Protein AF-Q20ZM6-F1 (afdb_monomer_lite)

Sequence (310 aa):
MADTVPSADKIFMVMNAPFDPASHSNNELSPNVCSMFGVADPGSEFDDRRCTDRATDRILAMASRALAQSDFRPAGSVYLAALKVALWEEPPAFGTDIYADNYRVASLDGQWLAIALIANAEREGGVARHAWSLAAFSADSEDRQVLKRHAVNESRNTLAYLTLLDLSFPEVISSAFRRELHELSPGYAMEQDLIVVDQSPDSRPPALDDFLQMNIAGLRTAVRVEMLRSALAVHCPFENLPAAATVQDIILRNEFRDIASIGILIERRVHGLEAVDISRLFCRGLREFNRRTSEEPIEFSYHQRFGNYP

Secondary structure (DSSP, 8-state):
-------HHHHHHHHTS---GGGS------GGGSTT-PPPPTTS---HHHHHHHHHHHHHHHHHHHHHTSS---TT-HHHHHHHHHHHHS--GGGSHHHHHHHHHHTTSHHHHHHHHHHHHHHHHHHHHHHHHHHHH-SSHHHHHHHHHHHHHHHHHHHHHHHHHHHHSTTTS-HHHHHHHHTTS----TTSPPP--TT-TT-SPPPHHHHHHHHHHHHHHHHHHHHHHHHHHHHS-TTTHHHHHHHHHHHHHHHHHHHHHHHHHHHHHTTTS-HHHHHHHHHHHHHHHHHHHHH-GGGT-HHHHS----

pLDDT: mean 83.39, std 20.91, range [26.41, 98.5]

Organism: Rhodopseudomonas palustris (strain BisB18) (NCBI:txid316056)

Foldseek 3Di:
DPPPDPPVVVLVVLQPPDDDPVVDPDPPDDPVVPPPDDDDDPPDDPPVVVQLVQLLVVLLVLLVVLQVVDPDDDPPQLLSVLSSLLCNLQPAPLSGPVLLVLLLVQLLDLSLLLVVLLVLLLVLLVLLVLLLQQLLAAPDPLSNLLSLLSSQLSLVLSVLSLVLSCQQDPPSADPVVSVSSNVSRPNGDSPDDRDHDPPDPSNHHDDLLSLLLQLVVLSSQLSVLVSVLVSSVNRGDPVSSVVNVVSSVSSNSSSSNSNNSSSVVNSVVCVVPDSVVSSVSNNVSSNVVSVVVVVPCSSNCPCVVVPDDD

Radius of gyration: 20.51 Å; chains: 1; bounding box: 52×50×55 Å

Structure (mmCIF, N/CA/C/O backbone):
data_AF-Q20ZM6-F1
#
_entry.id   AF-Q20ZM6-F1
#
loop_
_atom_site.group_PDB
_atom_site.id
_atom_site.type_symbol
_atom_site.label_atom_id
_atom_site.label_alt_id
_atom_site.label_comp_id
_atom_site.label_asym_id
_atom_site.label_entity_id
_atom_site.label_seq_id
_atom_site.pdbx_PDB_ins_code
_atom_site.Cartn_x
_atom_site.Cartn_y
_atom_site.Cartn_z
_atom_site.occupancy
_atom_site.B_iso_or_equiv
_atom_site.auth_seq_id
_atom_site.auth_comp_id
_atom_site.auth_asym_id
_atom_site.auth_atom_id
_atom_site.pdbx_PDB_model_num
ATOM 1 N N . MET A 1 1 ? -0.744 -26.800 5.361 1.00 33.53 1 MET A N 1
ATOM 2 C CA . MET A 1 1 ? 0.077 -26.951 4.142 1.00 33.53 1 MET A CA 1
ATOM 3 C C . MET A 1 1 ? 1.052 -25.792 4.148 1.00 33.53 1 MET A C 1
ATOM 5 O O . MET A 1 1 ? 0.608 -24.681 4.378 1.00 33.53 1 MET A O 1
ATOM 9 N N . ALA A 1 2 ? 2.357 -26.049 4.069 1.00 26.86 2 ALA A N 1
ATOM 10 C CA . ALA A 1 2 ? 3.340 -24.974 3.987 1.00 26.86 2 ALA A CA 1
ATOM 11 C C . ALA A 1 2 ? 3.348 -24.480 2.538 1.00 26.86 2 ALA A C 1
ATOM 13 O O . ALA A 1 2 ? 3.846 -25.187 1.663 1.00 26.86 2 ALA A O 1
ATOM 14 N N . ASP A 1 3 ? 2.729 -23.329 2.289 1.00 32.53 3 ASP A N 1
ATOM 15 C CA . ASP A 1 3 ? 2.732 -22.704 0.972 1.00 32.53 3 ASP A CA 1
ATOM 16 C C . ASP A 1 3 ? 4.158 -22.246 0.663 1.00 32.53 3 ASP A C 1
ATOM 18 O O . ASP A 1 3 ? 4.688 -21.306 1.258 1.00 32.53 3 ASP A O 1
ATOM 22 N N . THR A 1 4 ? 4.819 -22.968 -0.239 1.00 31.81 4 THR A N 1
ATOM 23 C CA . THR A 1 4 ? 6.097 -22.554 -0.807 1.00 31.81 4 THR A CA 1
ATOM 24 C C . THR A 1 4 ? 5.839 -21.366 -1.720 1.00 31.81 4 THR A C 1
ATOM 26 O O . THR A 1 4 ? 5.541 -21.534 -2.903 1.00 31.81 4 THR A O 1
ATOM 29 N N . VAL A 1 5 ? 5.950 -20.167 -1.154 1.00 43.47 5 VAL A N 1
ATOM 30 C CA . VAL A 1 5 ? 6.190 -18.932 -1.903 1.00 43.47 5 VAL A CA 1
ATOM 31 C C . VAL A 1 5 ? 7.349 -19.194 -2.879 1.00 43.47 5 VAL A C 1
ATOM 33 O O . VAL A 1 5 ? 8.319 -19.853 -2.480 1.00 43.47 5 VAL A O 1
ATOM 36 N N . PRO A 1 6 ? 7.281 -18.754 -4.150 1.00 47.94 6 PRO A N 1
ATOM 37 C CA . PRO A 1 6 ? 8.420 -18.849 -5.057 1.00 47.94 6 PRO A CA 1
ATOM 38 C C . PRO A 1 6 ? 9.648 -18.242 -4.369 1.00 47.94 6 PRO A C 1
ATOM 40 O O . PRO A 1 6 ? 9.634 -17.062 -4.029 1.00 47.94 6 PRO A O 1
ATOM 43 N N . SER A 1 7 ? 10.689 -19.041 -4.094 1.00 45.72 7 SER A N 1
ATOM 44 C CA . SER A 1 7 ? 11.882 -18.487 -3.447 1.00 45.72 7 SER A CA 1
ATOM 45 C C . SER A 1 7 ? 12.469 -17.411 -4.357 1.00 45.72 7 SER A C 1
ATOM 47 O O . SER A 1 7 ? 12.429 -17.543 -5.585 1.00 45.72 7 SER A O 1
ATOM 49 N N . ALA A 1 8 ? 13.014 -16.347 -3.762 1.00 51.25 8 ALA A N 1
ATOM 50 C CA . ALA A 1 8 ? 13.670 -15.259 -4.486 1.00 51.25 8 ALA A CA 1
ATOM 51 C C . ALA A 1 8 ? 14.652 -15.777 -5.561 1.00 51.25 8 ALA A C 1
ATOM 53 O O . ALA A 1 8 ? 14.793 -15.163 -6.615 1.00 51.25 8 ALA A O 1
ATOM 54 N N . ASP A 1 9 ? 15.240 -16.961 -5.352 1.00 49.03 9 ASP A N 1
ATOM 55 C CA . ASP A 1 9 ? 16.129 -17.654 -6.292 1.00 49.03 9 ASP A CA 1
ATOM 56 C C . ASP A 1 9 ? 15.509 -17.885 -7.685 1.00 49.03 9 ASP A C 1
ATOM 58 O O . ASP A 1 9 ? 16.218 -17.832 -8.691 1.00 49.03 9 ASP A O 1
ATOM 62 N N . LYS A 1 10 ? 14.188 -18.100 -7.782 1.00 54.62 10 LYS A N 1
ATOM 63 C CA . LYS A 1 10 ? 13.498 -18.271 -9.073 1.00 54.62 10 LYS A CA 1
ATOM 64 C C . LYS A 1 10 ? 13.366 -16.965 -9.852 1.00 54.62 10 LYS A C 1
ATOM 66 O O . LYS A 1 10 ? 13.512 -16.976 -11.072 1.00 54.62 10 LYS A O 1
ATOM 71 N N . ILE A 1 11 ? 13.128 -15.852 -9.156 1.00 51.94 11 ILE A N 1
ATOM 72 C CA . ILE A 1 11 ? 13.038 -14.514 -9.763 1.00 51.94 11 ILE A CA 1
ATOM 73 C C . ILE A 1 11 ? 14.398 -14.142 -10.382 1.00 51.94 11 ILE A C 1
ATOM 75 O O . ILE A 1 11 ? 14.456 -13.610 -11.491 1.00 51.94 11 ILE A O 1
ATOM 79 N N . PHE A 1 12 ? 15.497 -14.514 -9.718 1.00 51.94 12 PHE A N 1
ATOM 80 C CA . PHE A 1 12 ? 16.862 -14.281 -10.199 1.00 51.94 12 PHE A CA 1
ATOM 81 C C . PHE A 1 12 ? 17.236 -15.093 -11.447 1.00 51.94 12 PHE A C 1
ATOM 83 O O . PHE A 1 12 ? 17.928 -14.577 -12.322 1.00 51.94 12 PHE A O 1
ATOM 90 N N . MET A 1 13 ? 16.782 -16.344 -11.574 1.00 54.03 13 MET A N 1
ATOM 91 C CA . MET A 1 13 ? 17.154 -17.182 -12.723 1.00 54.03 13 MET A CA 1
ATOM 92 C C . MET A 1 13 ? 16.596 -16.683 -14.063 1.00 54.03 13 MET A C 1
ATOM 94 O O . MET A 1 13 ? 17.216 -16.922 -15.097 1.00 54.03 13 MET A O 1
ATOM 98 N N . VAL A 1 14 ? 15.454 -15.989 -14.065 1.00 51.62 14 VAL A N 1
ATOM 99 C CA . VAL A 1 14 ? 14.792 -15.538 -15.305 1.00 51.62 14 VAL A CA 1
ATOM 100 C C . VAL A 1 14 ? 15.388 -14.227 -15.834 1.00 51.62 14 VAL A C 1
ATOM 102 O O . VAL A 1 14 ? 15.415 -14.017 -17.042 1.00 51.62 14 VAL A O 1
ATOM 105 N N . MET A 1 15 ? 15.921 -13.376 -14.953 1.00 52.75 15 MET A N 1
ATOM 106 C CA . MET A 1 15 ? 16.405 -12.028 -15.297 1.00 52.75 15 MET A CA 1
ATOM 107 C C . MET A 1 15 ? 17.900 -11.972 -15.665 1.00 52.75 15 MET A C 1
ATOM 109 O O . MET A 1 15 ? 18.392 -10.917 -16.040 1.00 52.75 15 MET A O 1
ATOM 113 N N . ASN A 1 16 ? 18.623 -13.097 -15.594 1.00 49.44 16 ASN A N 1
ATOM 114 C CA . ASN A 1 16 ? 20.045 -13.192 -15.962 1.00 49.44 16 ASN A CA 1
ATOM 115 C C . ASN A 1 16 ? 20.287 -13.418 -17.469 1.00 49.44 16 ASN A C 1
ATOM 117 O O . ASN A 1 16 ? 21.409 -13.732 -17.876 1.00 49.44 16 ASN A O 1
ATOM 121 N N . ALA A 1 17 ? 19.261 -13.288 -18.317 1.00 48.91 17 ALA A N 1
ATOM 122 C CA . ALA A 1 17 ? 19.504 -13.130 -19.747 1.00 48.91 17 ALA A CA 1
ATOM 123 C C . ALA A 1 17 ? 20.255 -11.801 -19.954 1.00 48.91 17 ALA A C 1
ATOM 125 O O . ALA A 1 17 ? 19.861 -10.809 -19.342 1.00 48.91 17 ALA A O 1
ATOM 126 N N . PRO A 1 18 ? 21.334 -11.755 -20.759 1.00 46.72 18 PRO A N 1
ATOM 127 C CA . PRO A 1 18 ? 22.087 -10.527 -20.973 1.00 46.72 18 PRO A CA 1
ATOM 128 C C . PRO A 1 18 ? 21.148 -9.453 -21.522 1.00 46.72 18 PRO A C 1
ATOM 130 O O . PRO A 1 18 ? 20.704 -9.523 -22.667 1.00 46.72 18 PRO A O 1
ATOM 133 N N . PHE A 1 19 ? 20.818 -8.485 -20.672 1.00 43.97 19 PHE A N 1
ATOM 134 C CA . PHE A 1 19 ? 20.164 -7.260 -21.084 1.00 43.97 19 PHE A CA 1
ATOM 135 C C . PHE A 1 19 ? 21.181 -6.502 -21.934 1.00 43.97 19 PHE A C 1
ATOM 137 O O . PHE A 1 19 ? 22.253 -6.160 -21.438 1.00 43.97 19 PHE A O 1
ATOM 144 N N . ASP A 1 20 ? 20.894 -6.322 -23.223 1.00 49.50 20 ASP A N 1
ATOM 145 C CA . ASP A 1 20 ? 21.738 -5.543 -24.127 1.00 49.50 20 ASP A CA 1
ATOM 146 C C . ASP A 1 20 ? 21.265 -4.080 -24.122 1.00 49.50 20 ASP A C 1
ATOM 148 O O . ASP A 1 20 ? 20.333 -3.737 -24.864 1.00 49.50 20 ASP A O 1
ATOM 152 N N . PRO A 1 21 ? 21.888 -3.194 -23.316 1.00 42.00 21 PRO A N 1
ATOM 153 C CA . PRO A 1 21 ? 21.522 -1.783 -23.278 1.00 42.00 21 PRO A CA 1
ATOM 154 C C . PRO A 1 21 ? 21.765 -1.074 -24.620 1.00 42.00 21 PRO A C 1
ATOM 156 O O . PRO A 1 21 ? 21.262 0.029 -24.811 1.00 42.00 21 PRO A O 1
ATOM 159 N N . ALA A 1 22 ? 22.500 -1.678 -25.566 1.00 42.44 22 ALA A N 1
ATOM 160 C CA . ALA A 1 22 ? 22.765 -1.092 -26.879 1.00 42.44 22 ALA A CA 1
ATOM 161 C C . ALA A 1 22 ? 21.615 -1.283 -27.888 1.00 42.44 22 ALA A C 1
ATOM 163 O O . ALA A 1 22 ? 21.645 -0.686 -28.966 1.00 42.44 22 ALA A O 1
ATOM 164 N N . SER A 1 23 ? 20.589 -2.076 -27.557 1.00 42.97 23 SER A N 1
ATOM 165 C CA . SER A 1 23 ? 19.449 -2.347 -28.448 1.00 42.97 23 SER A CA 1
ATOM 166 C C . SER A 1 23 ? 18.316 -1.309 -28.366 1.00 42.97 23 SER A C 1
ATOM 168 O O . SER A 1 23 ? 17.376 -1.346 -29.166 1.00 42.97 23 SER A O 1
ATOM 170 N N . HIS A 1 24 ? 18.413 -0.331 -27.462 1.00 43.06 24 HIS A N 1
ATOM 171 C CA . HIS A 1 24 ? 17.494 0.804 -27.387 1.00 43.06 24 HIS A CA 1
ATOM 172 C C . HIS A 1 24 ? 18.250 2.092 -27.701 1.00 43.06 24 HIS A C 1
ATOM 174 O O . HIS A 1 24 ? 19.066 2.582 -26.926 1.00 43.06 24 HIS A O 1
ATOM 180 N N . SER A 1 25 ? 18.010 2.607 -28.908 1.00 36.22 25 SER A N 1
ATOM 181 C CA . SER A 1 25 ? 18.604 3.836 -29.422 1.00 36.22 25 SER A CA 1
ATOM 182 C C . SER A 1 25 ? 18.450 4.981 -28.424 1.00 36.22 25 SER A C 1
ATOM 184 O O . SER A 1 25 ? 17.334 5.254 -27.984 1.00 36.22 25 SER A O 1
ATOM 186 N N . ASN A 1 26 ? 19.563 5.657 -28.134 1.00 33.44 26 ASN A N 1
ATOM 187 C CA . ASN A 1 26 ? 19.657 6.899 -27.372 1.00 33.44 26 ASN A CA 1
ATOM 188 C C . ASN A 1 26 ? 18.486 7.853 -27.668 1.00 33.44 26 ASN A C 1
ATOM 190 O O . ASN A 1 26 ? 18.530 8.622 -28.629 1.00 33.44 26 ASN A O 1
ATOM 194 N N . ASN A 1 27 ? 17.463 7.845 -26.815 1.00 38.69 27 ASN A N 1
ATOM 195 C CA . ASN A 1 27 ? 16.606 9.007 -26.653 1.00 38.69 27 ASN A CA 1
ATOM 196 C C . ASN A 1 27 ? 17.422 10.008 -25.837 1.00 38.69 27 ASN A C 1
ATOM 198 O O . ASN A 1 27 ? 17.570 9.859 -24.625 1.00 38.69 27 ASN A O 1
ATOM 202 N N . GLU A 1 28 ? 17.998 11.002 -26.514 1.00 34.00 28 GLU A N 1
ATOM 203 C CA . GLU A 1 28 ? 18.539 12.184 -25.851 1.00 34.00 28 GLU A CA 1
ATOM 204 C C . GLU A 1 28 ? 17.436 12.770 -24.961 1.00 34.00 28 GLU A C 1
ATOM 206 O O . GLU A 1 28 ? 16.437 13.313 -25.440 1.00 34.00 28 GLU A O 1
ATOM 211 N N . LEU A 1 29 ? 17.595 12.613 -23.646 1.00 36.22 29 LEU A N 1
ATOM 212 C CA . LEU A 1 29 ? 16.750 13.271 -22.662 1.00 36.22 29 LEU A CA 1
ATOM 213 C C . LEU A 1 29 ? 16.804 14.775 -22.941 1.00 36.22 29 LEU A C 1
ATOM 215 O O . LEU A 1 29 ? 17.866 15.396 -22.884 1.00 36.22 29 LEU A O 1
ATOM 219 N N . SER A 1 30 ? 15.650 15.356 -23.272 1.00 32.81 30 SER A N 1
ATOM 220 C CA . SER A 1 30 ? 15.526 16.789 -23.522 1.00 32.81 30 SER A CA 1
ATOM 221 C C . SER A 1 30 ? 16.099 17.581 -22.330 1.00 32.81 30 SER A C 1
ATOM 223 O O . SER A 1 30 ? 15.724 17.303 -21.186 1.00 32.81 30 SER A O 1
ATOM 225 N N . PRO A 1 31 ? 16.962 18.592 -22.552 1.00 32.94 31 PRO A N 1
ATOM 226 C CA . PRO A 1 31 ? 17.685 19.298 -21.486 1.00 32.94 31 PRO A CA 1
ATOM 227 C C . PRO A 1 31 ? 16.800 20.121 -20.526 1.00 32.94 31 PRO A C 1
ATOM 229 O O . PRO A 1 31 ? 17.306 20.713 -19.576 1.00 32.94 31 PRO A O 1
ATOM 232 N N . ASN A 1 32 ? 15.477 20.130 -20.710 1.00 32.91 32 ASN A N 1
ATOM 233 C CA . ASN A 1 32 ? 14.534 20.884 -19.878 1.00 32.91 32 ASN A CA 1
ATOM 234 C C . ASN A 1 32 ? 14.036 20.158 -18.613 1.00 32.91 32 ASN A C 1
ATOM 236 O O . ASN A 1 32 ? 13.229 20.728 -17.885 1.00 32.91 32 ASN A O 1
ATOM 240 N N . VAL A 1 33 ? 14.513 18.945 -18.304 1.00 34.22 33 VAL A N 1
ATOM 241 C CA . VAL A 1 33 ? 14.127 18.236 -17.059 1.00 34.22 33 VAL A CA 1
ATOM 242 C C . VAL A 1 33 ? 15.145 18.437 -15.919 1.00 34.22 33 VAL A C 1
ATOM 244 O O . VAL A 1 33 ? 14.825 18.218 -14.754 1.00 34.22 33 VAL A O 1
ATOM 247 N N . CYS A 1 34 ? 16.349 18.951 -16.203 1.00 30.00 34 CYS A N 1
ATOM 248 C CA . CYS A 1 34 ? 17.414 19.103 -15.198 1.00 30.00 34 CYS A CA 1
ATOM 249 C C . CYS A 1 34 ? 17.437 20.443 -14.434 1.00 30.00 34 CYS A C 1
ATOM 251 O O . CYS A 1 34 ? 18.209 20.563 -13.487 1.00 30.00 34 CYS A O 1
ATOM 253 N N . SER A 1 35 ? 16.626 21.453 -14.777 1.00 26.41 35 SER A N 1
ATOM 254 C CA . SER A 1 35 ? 16.790 22.808 -14.204 1.00 26.41 35 SER A CA 1
ATOM 255 C C . SER A 1 35 ? 15.900 23.151 -12.996 1.00 26.41 35 SER A C 1
ATOM 257 O O . SER A 1 35 ? 15.813 24.327 -12.642 1.00 26.41 35 SER A O 1
ATOM 259 N N . MET A 1 36 ? 15.228 22.184 -12.358 1.00 30.20 36 MET A N 1
ATOM 260 C CA . MET A 1 36 ? 14.360 22.450 -11.191 1.00 30.20 36 MET A CA 1
ATOM 261 C C . MET A 1 36 ? 14.923 22.016 -9.834 1.00 30.20 36 MET A C 1
ATOM 263 O O . MET A 1 36 ? 14.314 22.322 -8.811 1.00 30.20 36 MET A O 1
ATOM 267 N N . PHE A 1 37 ? 16.080 21.357 -9.782 1.00 42.31 37 PHE A N 1
ATOM 268 C CA . PHE A 1 37 ? 16.569 20.763 -8.538 1.00 42.31 37 PHE A CA 1
ATOM 269 C C . PHE A 1 37 ? 17.968 21.282 -8.223 1.00 42.31 37 PHE A C 1
ATOM 271 O O . PHE A 1 37 ? 18.968 20.815 -8.762 1.00 42.31 37 PHE A O 1
ATOM 278 N N . GLY A 1 38 ? 18.008 22.319 -7.383 1.00 32.66 38 GLY A N 1
ATOM 279 C CA . GLY A 1 38 ? 19.245 22.895 -6.873 1.00 32.66 38 GLY A CA 1
ATOM 280 C C . GLY A 1 38 ? 20.056 21.834 -6.138 1.00 32.66 38 GLY A C 1
ATOM 281 O O . GLY A 1 38 ? 19.595 21.267 -5.151 1.00 32.66 38 GLY A O 1
ATOM 282 N N . VAL A 1 39 ? 21.260 21.569 -6.634 1.00 37.66 39 VAL A N 1
ATOM 283 C CA . VAL A 1 39 ? 22.239 20.722 -5.955 1.00 37.66 39 VAL A CA 1
ATOM 284 C C . VAL A 1 39 ? 22.695 21.475 -4.705 1.00 37.66 39 VAL A C 1
ATOM 286 O O . VAL A 1 39 ? 23.181 22.602 -4.808 1.00 37.66 39 VAL A O 1
ATOM 289 N N . ALA A 1 40 ? 22.462 20.893 -3.529 1.00 42.06 40 ALA A N 1
ATOM 290 C CA . ALA A 1 40 ? 22.808 21.508 -2.254 1.00 42.06 40 ALA A CA 1
ATOM 291 C C . ALA A 1 40 ? 24.332 21.606 -2.063 1.00 42.06 40 ALA A C 1
ATOM 293 O O . ALA A 1 40 ? 25.090 20.753 -2.525 1.00 42.06 40 ALA A O 1
ATOM 294 N N . ASP A 1 41 ? 24.754 22.662 -1.369 1.00 48.91 41 ASP A N 1
ATOM 295 C CA . ASP A 1 41 ? 26.141 22.932 -0.997 1.00 48.91 41 ASP A CA 1
ATOM 296 C C . ASP A 1 41 ? 26.635 21.861 0.002 1.00 48.91 41 ASP A C 1
ATOM 298 O O . ASP A 1 41 ? 26.030 21.714 1.070 1.00 48.91 41 ASP A O 1
ATOM 302 N N . PRO A 1 42 ? 27.712 21.105 -0.291 1.00 45.19 42 PRO A N 1
ATOM 303 C CA . PRO A 1 42 ? 28.204 20.020 0.567 1.00 45.19 42 PRO A CA 1
ATOM 304 C C . PRO A 1 42 ? 28.739 20.471 1.943 1.00 45.19 42 PRO A C 1
ATOM 306 O O . PRO A 1 42 ? 29.230 19.637 2.703 1.00 45.19 42 PRO A O 1
ATOM 309 N N . GLY A 1 43 ? 28.657 21.763 2.280 1.00 47.78 43 GLY A N 1
ATOM 310 C CA . GLY A 1 43 ? 29.072 22.327 3.567 1.00 47.78 43 GLY A CA 1
ATOM 311 C C . GLY A 1 43 ? 27.949 22.790 4.505 1.00 47.78 43 GLY A C 1
ATOM 312 O O . GLY A 1 43 ? 28.261 23.241 5.606 1.00 47.78 43 GLY A O 1
ATOM 313 N N . SER A 1 44 ? 26.666 22.722 4.122 1.00 56.97 44 SER A N 1
ATOM 314 C CA . SER A 1 44 ? 25.586 23.128 5.034 1.00 56.97 44 SER A CA 1
ATOM 315 C C . SER A 1 44 ? 25.284 22.014 6.037 1.00 56.97 44 SER A C 1
ATOM 317 O O . SER A 1 44 ? 24.933 20.911 5.616 1.00 56.97 44 SER A O 1
ATOM 319 N N . GLU A 1 45 ? 25.379 22.295 7.343 1.00 56.47 45 GLU A N 1
ATOM 320 C CA . GLU A 1 45 ? 24.820 21.422 8.384 1.00 56.47 45 GLU A CA 1
ATOM 321 C C . GLU A 1 45 ? 23.387 21.045 7.994 1.00 56.47 45 GLU A C 1
ATOM 323 O O . GLU A 1 45 ? 22.514 21.903 7.838 1.00 56.47 45 GLU A O 1
ATOM 328 N N . PHE A 1 46 ? 23.181 19.753 7.759 1.00 60.28 46 PHE A N 1
ATOM 329 C CA . PHE A 1 46 ? 21.908 19.203 7.331 1.00 60.28 46 PHE A CA 1
ATOM 330 C C . PHE A 1 46 ? 20.917 19.368 8.492 1.00 60.28 46 PHE A C 1
ATOM 332 O O . PHE A 1 46 ? 21.016 18.680 9.507 1.00 60.28 46 PHE A O 1
ATOM 339 N N . ASP A 1 47 ? 20.001 20.333 8.382 1.00 70.69 47 ASP A N 1
ATOM 340 C CA . ASP A 1 47 ? 18.965 20.586 9.388 1.00 70.69 47 ASP A CA 1
ATOM 341 C C . ASP A 1 47 ? 17.903 19.476 9.311 1.00 70.69 47 ASP A C 1
ATOM 343 O O . ASP A 1 47 ? 16.886 19.598 8.623 1.00 70.69 47 ASP A O 1
ATOM 347 N N . ASP A 1 48 ? 18.176 18.369 10.003 1.00 66.12 48 ASP A N 1
ATOM 348 C CA . ASP A 1 48 ? 17.363 17.144 10.069 1.00 66.12 48 ASP A CA 1
ATOM 349 C C . ASP A 1 48 ? 15.887 17.422 10.437 1.00 66.12 48 ASP A C 1
ATOM 351 O O . ASP A 1 48 ? 14.955 16.738 9.998 1.00 66.12 48 ASP A O 1
ATOM 355 N N . ARG A 1 49 ? 15.636 18.523 11.161 1.00 67.88 49 ARG A N 1
ATOM 356 C CA . ARG A 1 49 ? 14.280 18.955 11.529 1.00 67.88 49 ARG A CA 1
ATOM 357 C C . ARG A 1 49 ? 13.448 19.369 10.318 1.00 67.88 49 ARG A C 1
ATOM 359 O O . ARG A 1 49 ? 12.294 18.971 10.216 1.00 67.88 49 ARG A O 1
ATOM 366 N N . ARG A 1 50 ? 14.025 20.094 9.351 1.00 68.31 50 ARG A N 1
ATOM 367 C CA . ARG A 1 50 ? 13.280 20.538 8.154 1.00 68.31 50 ARG A CA 1
ATOM 368 C C . ARG A 1 50 ? 12.852 19.376 7.262 1.00 68.31 50 ARG A C 1
ATOM 370 O O . ARG A 1 50 ? 11.801 19.458 6.627 1.00 68.31 50 ARG A O 1
ATOM 377 N N . CYS A 1 51 ? 13.659 18.317 7.194 1.00 69.50 51 CYS A N 1
ATOM 378 C CA . CYS A 1 51 ? 13.315 17.111 6.438 1.00 69.50 51 CYS A CA 1
ATOM 379 C C . CYS A 1 51 ? 12.148 16.365 7.098 1.00 69.50 51 CYS A C 1
ATOM 381 O O . CYS A 1 51 ? 11.228 15.912 6.414 1.00 69.50 51 CYS A O 1
ATOM 383 N N . THR A 1 52 ? 12.155 16.304 8.431 1.00 73.56 52 THR A N 1
ATOM 384 C CA . THR A 1 52 ? 11.102 15.664 9.230 1.00 73.56 52 THR A CA 1
ATOM 385 C C . THR A 1 52 ? 9.753 16.381 9.096 1.00 73.56 52 THR A C 1
ATOM 387 O O . THR A 1 52 ? 8.721 15.727 8.909 1.00 73.56 52 THR A O 1
ATOM 390 N N . ASP A 1 53 ? 9.758 17.718 9.096 1.00 80.81 53 ASP A N 1
ATOM 391 C CA . ASP A 1 53 ? 8.549 18.535 8.920 1.00 80.81 53 ASP A CA 1
ATOM 392 C C . ASP A 1 53 ? 7.861 18.238 7.576 1.00 80.81 53 ASP A C 1
ATOM 394 O O . ASP A 1 53 ? 6.664 17.950 7.522 1.00 80.81 53 ASP A O 1
ATOM 398 N N . ARG A 1 54 ? 8.631 18.218 6.478 1.00 84.88 54 ARG A N 1
ATOM 399 C CA . ARG A 1 54 ? 8.097 17.965 5.127 1.00 84.88 54 ARG A CA 1
ATOM 400 C C . ARG A 1 54 ? 7.533 16.558 4.960 1.00 84.88 54 ARG A C 1
ATOM 402 O O . ARG A 1 54 ? 6.479 16.397 4.342 1.00 84.88 54 ARG A O 1
ATOM 409 N N . ALA A 1 55 ? 8.223 15.552 5.498 1.00 86.62 55 ALA A N 1
ATOM 410 C CA . ALA A 1 55 ? 7.779 14.160 5.458 1.00 86.62 55 ALA A CA 1
ATOM 411 C C . ALA A 1 55 ? 6.416 13.995 6.148 1.00 86.62 55 ALA A C 1
ATOM 413 O O . ALA A 1 55 ? 5.482 13.411 5.587 1.00 86.62 55 ALA A O 1
ATOM 414 N N . THR A 1 56 ? 6.299 14.577 7.343 1.00 91.00 56 THR A N 1
ATOM 415 C CA . THR A 1 56 ? 5.069 14.589 8.139 1.00 91.00 56 THR A CA 1
ATOM 416 C C . THR A 1 56 ? 3.935 15.276 7.388 1.00 91.00 56 THR A C 1
ATOM 418 O O . THR A 1 56 ? 2.854 14.701 7.240 1.00 91.00 56 THR A O 1
ATOM 421 N N . ASP A 1 57 ? 4.188 16.474 6.858 1.00 92.94 57 ASP A N 1
ATOM 422 C CA . ASP A 1 57 ? 3.184 17.259 6.141 1.00 92.94 57 ASP A CA 1
ATOM 423 C C . ASP A 1 57 ? 2.676 16.540 4.887 1.00 92.94 57 ASP A C 1
ATOM 425 O O . ASP A 1 57 ? 1.470 16.529 4.630 1.00 92.94 57 ASP A O 1
ATOM 429 N N . ARG A 1 58 ? 3.562 15.882 4.126 1.00 93.25 58 ARG A N 1
ATOM 430 C CA . ARG A 1 58 ? 3.178 15.121 2.928 1.00 93.25 58 ARG A CA 1
ATOM 431 C C . ARG A 1 58 ? 2.236 13.968 3.270 1.00 93.25 58 ARG A C 1
ATOM 433 O O . ARG A 1 58 ? 1.190 13.829 2.636 1.00 93.25 58 ARG A O 1
ATOM 440 N N . ILE A 1 59 ? 2.579 13.154 4.267 1.00 95.12 59 ILE A N 1
ATOM 441 C CA . ILE A 1 59 ? 1.770 11.987 4.652 1.00 95.12 59 ILE A CA 1
ATOM 442 C C . ILE A 1 59 ? 0.434 12.434 5.249 1.00 95.12 59 ILE A C 1
ATOM 444 O O . ILE A 1 59 ? -0.619 11.896 4.897 1.00 95.12 59 ILE A O 1
ATOM 448 N N . LEU A 1 60 ? 0.446 13.468 6.092 1.00 95.69 60 LEU A N 1
ATOM 449 C CA . LEU A 1 60 ? -0.779 14.022 6.658 1.00 95.69 60 LEU A CA 1
ATOM 450 C C . LEU A 1 60 ? -1.680 14.633 5.573 1.00 95.69 60 LEU A C 1
ATOM 452 O O . LEU A 1 60 ? -2.904 14.486 5.635 1.00 95.69 60 LEU A O 1
ATOM 456 N N . ALA A 1 61 ? -1.099 15.273 4.555 1.00 94.81 61 ALA A N 1
ATOM 457 C CA . ALA A 1 61 ? -1.836 15.787 3.406 1.00 94.81 61 ALA A CA 1
ATOM 458 C C . ALA A 1 61 ? -2.481 14.660 2.586 1.00 94.81 61 ALA A C 1
ATOM 460 O O . ALA A 1 61 ? -3.624 14.814 2.153 1.00 94.81 61 ALA A O 1
ATOM 461 N N . MET A 1 62 ? -1.809 13.515 2.417 1.00 95.62 62 MET A N 1
ATOM 462 C CA . MET A 1 62 ? -2.399 12.334 1.772 1.00 95.62 62 MET A CA 1
ATOM 463 C C . MET A 1 62 ? -3.585 11.786 2.560 1.00 95.62 62 MET A C 1
ATOM 465 O O . MET A 1 62 ? -4.661 11.624 1.988 1.00 95.62 62 MET A O 1
ATOM 469 N N . ALA A 1 63 ? -3.424 11.564 3.868 1.00 96.31 63 ALA A N 1
ATOM 470 C CA . ALA A 1 63 ? -4.509 11.095 4.732 1.00 96.31 63 ALA A CA 1
ATOM 471 C C . ALA A 1 63 ? -5.706 12.063 4.707 1.00 96.31 63 ALA A C 1
ATOM 473 O O . ALA A 1 63 ? -6.857 11.656 4.547 1.00 96.31 63 ALA A O 1
ATOM 474 N N . SER A 1 64 ? -5.430 13.368 4.783 1.00 95.06 64 SER A N 1
ATOM 475 C CA . SER A 1 64 ? -6.455 14.414 4.717 1.00 95.06 64 SER A CA 1
ATOM 476 C C . SER A 1 64 ? -7.168 14.434 3.363 1.00 95.06 64 SER A C 1
ATOM 478 O O . SER A 1 64 ? -8.393 14.540 3.311 1.00 95.06 64 SER A O 1
ATOM 480 N N . ARG A 1 65 ? -6.425 14.299 2.258 1.00 94.75 65 ARG A N 1
ATOM 481 C CA . ARG A 1 65 ? -6.982 14.235 0.901 1.00 94.75 65 ARG A CA 1
ATOM 482 C C . ARG A 1 65 ? -7.843 12.992 0.706 1.00 94.75 65 ARG A C 1
ATOM 484 O O . ARG A 1 65 ? -8.917 13.107 0.122 1.00 94.75 65 ARG A O 1
ATOM 491 N N . ALA A 1 66 ? -7.389 11.839 1.189 1.00 95.44 66 ALA A N 1
ATOM 492 C CA . ALA A 1 66 ? -8.140 10.592 1.157 1.00 95.44 66 ALA A CA 1
ATOM 493 C C . ALA A 1 66 ? -9.493 10.759 1.866 1.00 95.44 66 ALA A C 1
ATOM 495 O O . ALA A 1 66 ? -10.540 10.507 1.270 1.00 95.44 66 ALA A O 1
ATOM 496 N N . LEU A 1 67 ? -9.495 11.293 3.093 1.00 94.75 67 LEU A N 1
ATOM 497 C CA . LEU A 1 67 ? -10.734 11.562 3.830 1.00 94.75 67 LEU A CA 1
ATOM 498 C C . LEU A 1 67 ? -11.633 12.579 3.120 1.00 94.75 67 LEU A C 1
ATOM 500 O O . LEU A 1 67 ? -12.837 12.358 3.036 1.00 94.75 67 LEU A O 1
ATOM 504 N N . ALA A 1 68 ? -11.073 13.648 2.551 1.00 92.81 68 ALA A N 1
ATOM 505 C CA . ALA A 1 68 ? -11.843 14.663 1.829 1.00 92.81 68 ALA A CA 1
ATOM 506 C C . ALA A 1 68 ? -12.529 14.140 0.551 1.00 92.81 68 ALA A C 1
ATOM 508 O O . ALA A 1 68 ? -13.459 14.776 0.057 1.00 92.81 68 ALA A O 1
ATOM 509 N N . GLN A 1 69 ? -12.076 13.008 0.001 1.00 92.25 69 GLN A N 1
ATOM 510 C CA . GLN A 1 69 ? -12.726 12.325 -1.126 1.00 92.25 69 GLN A CA 1
ATOM 511 C C . GLN A 1 69 ? -13.888 11.425 -0.697 1.00 92.25 69 GLN A C 1
ATOM 513 O O . GLN A 1 69 ? -14.637 10.947 -1.548 1.00 92.25 69 GLN A O 1
ATOM 518 N N . SER A 1 70 ? -14.035 11.181 0.602 1.00 90.19 70 SER A N 1
ATOM 519 C CA . SER A 1 70 ? -15.183 10.480 1.162 1.00 90.19 70 SER A CA 1
ATOM 520 C C . SER A 1 70 ? -16.256 11.477 1.613 1.00 90.19 70 SER A C 1
ATOM 522 O O . SER A 1 70 ? -15.970 12.648 1.856 1.00 90.19 70 SER A O 1
ATOM 524 N N . ASP A 1 71 ? -17.495 11.015 1.792 1.00 86.94 71 ASP A N 1
ATOM 525 C CA . ASP A 1 71 ? -18.575 11.845 2.356 1.00 86.94 71 ASP A CA 1
ATOM 526 C C . ASP A 1 71 ? -18.355 12.192 3.845 1.00 86.94 71 ASP A C 1
ATOM 528 O O . ASP A 1 71 ? -19.155 12.895 4.469 1.00 86.94 71 ASP A O 1
ATOM 532 N N . PHE A 1 72 ? -17.261 11.710 4.437 1.00 82.81 72 PHE A N 1
ATOM 533 C CA . PHE A 1 72 ? -16.887 11.970 5.813 1.00 82.81 72 PHE A CA 1
ATOM 534 C C . PHE A 1 72 ? -16.250 13.357 5.959 1.00 82.81 72 PHE A C 1
ATOM 536 O O . PHE A 1 72 ? -15.226 13.666 5.353 1.00 82.81 72 PHE A O 1
ATOM 543 N N . ARG A 1 73 ? -16.844 14.210 6.802 1.00 73.12 73 ARG A N 1
ATOM 544 C CA . ARG A 1 73 ? -16.340 15.560 7.097 1.00 73.12 73 ARG A CA 1
ATOM 545 C C . ARG A 1 73 ? -15.923 15.674 8.558 1.00 73.12 73 ARG A C 1
ATOM 547 O O . ARG A 1 73 ? -16.782 15.944 9.398 1.00 73.12 73 ARG A O 1
ATOM 554 N N . PRO A 1 74 ? -14.634 15.536 8.889 1.00 58.41 74 PRO A N 1
ATOM 555 C CA . PRO A 1 74 ? -14.229 15.567 10.276 1.00 58.41 74 PRO A CA 1
ATOM 556 C C . PRO A 1 74 ? -13.565 16.896 10.608 1.00 58.41 74 PRO A C 1
ATOM 558 O O . PRO A 1 74 ? -12.340 17.024 10.612 1.00 58.41 74 PRO A O 1
ATOM 561 N N . ALA A 1 75 ? -14.365 17.910 10.921 1.00 68.69 75 ALA A N 1
ATOM 562 C CA . ALA A 1 75 ? -13.812 18.993 11.721 1.00 68.69 75 ALA A CA 1
ATOM 563 C C . ALA A 1 75 ? -13.370 18.382 13.066 1.00 68.69 75 ALA A C 1
ATOM 565 O O . ALA A 1 75 ? -14.214 17.932 13.835 1.00 68.69 75 ALA A O 1
ATOM 566 N N . GLY A 1 76 ? -12.057 18.311 13.313 1.00 78.75 76 GLY A N 1
ATOM 567 C CA . GLY A 1 76 ? -11.503 17.737 14.545 1.00 78.75 76 GLY A CA 1
ATOM 568 C C . GLY A 1 76 ? -11.389 16.207 14.579 1.00 78.75 76 GLY A C 1
ATOM 569 O O . GLY A 1 76 ? -11.603 15.637 15.642 1.00 78.75 76 GLY A O 1
ATOM 570 N N . SER A 1 77 ? -11.051 15.549 13.457 1.00 90.62 77 SER A N 1
ATOM 571 C CA . SER A 1 77 ? -10.745 14.101 13.437 1.00 90.62 77 SER A CA 1
ATOM 572 C C . SER A 1 77 ? -9.718 13.731 14.510 1.00 90.62 77 SER A C 1
ATOM 574 O O . SER A 1 77 ? -8.579 14.212 14.476 1.00 90.62 77 SER A O 1
ATOM 576 N N . VAL A 1 78 ? -10.098 12.826 15.411 1.00 93.31 78 VAL A N 1
ATOM 577 C CA . VAL A 1 78 ? -9.186 12.225 16.386 1.00 93.31 78 VAL A CA 1
ATOM 578 C C . VAL A 1 78 ? -8.126 11.388 15.668 1.00 93.31 78 VAL A C 1
ATOM 580 O O . VAL A 1 78 ? -6.957 11.439 16.044 1.00 93.31 78 VAL A O 1
ATOM 583 N N . TYR A 1 79 ? -8.499 10.693 14.588 1.00 94.38 79 TYR A N 1
ATOM 584 C CA . TYR A 1 79 ? -7.581 9.952 13.723 1.00 94.38 79 TYR A CA 1
ATOM 585 C C . TYR A 1 79 ? -6.470 10.845 13.149 1.00 94.38 79 TYR A C 1
ATOM 587 O O . TYR A 1 79 ? -5.294 10.543 13.347 1.00 94.38 79 TYR A O 1
ATOM 595 N N . LEU A 1 80 ? -6.801 11.966 12.490 1.00 95.19 80 LEU A N 1
ATOM 596 C CA . LEU A 1 80 ? -5.778 12.851 11.909 1.00 95.19 80 LEU A CA 1
ATOM 597 C C . LEU A 1 80 ? -4.906 13.506 12.986 1.00 95.19 80 LEU A C 1
ATOM 599 O O . LEU A 1 80 ? -3.705 13.675 12.778 1.00 95.19 80 LEU A O 1
ATOM 603 N N . ALA A 1 81 ? -5.489 13.865 14.134 1.00 95.12 81 ALA A N 1
ATOM 604 C CA . ALA A 1 81 ? -4.735 14.426 15.251 1.00 95.12 81 ALA A CA 1
ATOM 605 C C . ALA A 1 81 ? -3.738 13.408 15.829 1.00 95.12 81 ALA A C 1
ATOM 607 O O . ALA A 1 81 ? -2.566 13.739 16.021 1.00 95.12 81 ALA A O 1
ATOM 608 N N . ALA A 1 82 ? -4.178 12.167 16.053 1.00 95.81 82 ALA A N 1
ATOM 609 C CA . ALA A 1 82 ? -3.329 11.089 16.549 1.00 95.81 82 ALA A CA 1
ATOM 610 C C . ALA A 1 82 ? -2.240 10.701 15.539 1.00 95.81 82 ALA A C 1
ATOM 612 O O . ALA A 1 82 ? -1.078 10.565 15.922 1.00 95.81 82 ALA A O 1
ATOM 613 N N . LEU A 1 83 ? -2.586 10.602 14.249 1.00 96.12 83 LEU A N 1
ATOM 614 C CA . LEU A 1 83 ? -1.626 10.350 13.176 1.00 96.12 83 LEU A CA 1
ATOM 615 C C . LEU A 1 83 ? -0.565 11.453 13.115 1.00 96.12 83 LEU A C 1
ATOM 617 O O . LEU A 1 83 ? 0.618 11.145 13.036 1.00 96.12 83 LEU A O 1
ATOM 621 N N . LYS A 1 84 ? -0.959 12.730 13.210 1.00 96.12 84 LYS A N 1
ATOM 622 C CA . LYS A 1 84 ? -0.012 13.855 13.221 1.00 96.12 84 LYS A CA 1
ATOM 623 C C . LYS A 1 84 ? 0.986 13.755 14.375 1.00 96.12 84 LYS A C 1
ATOM 625 O O . LYS A 1 84 ? 2.179 13.921 14.149 1.00 96.12 84 LYS A O 1
ATOM 630 N N . VAL A 1 85 ? 0.506 13.491 15.594 1.00 96.19 85 VAL A N 1
ATOM 631 C CA . VAL A 1 85 ? 1.385 13.300 16.762 1.00 96.19 85 VAL A CA 1
ATOM 632 C C . VAL A 1 85 ? 2.334 12.130 16.521 1.00 96.19 85 VAL A C 1
ATOM 634 O O . VAL A 1 85 ? 3.529 12.246 16.760 1.00 96.19 85 VAL A O 1
ATOM 637 N N . ALA A 1 86 ? 1.828 11.019 15.994 1.00 96.31 86 ALA A N 1
ATOM 638 C CA . ALA A 1 86 ? 2.647 9.842 15.779 1.00 96.31 86 ALA A CA 1
ATOM 639 C C . ALA A 1 86 ? 3.694 10.010 14.673 1.00 96.31 86 ALA A C 1
ATOM 641 O O . ALA A 1 86 ? 4.807 9.533 14.848 1.00 96.31 86 ALA A O 1
ATOM 642 N N . LEU A 1 87 ? 3.381 10.716 13.584 1.00 95.56 87 LEU A N 1
ATOM 643 C CA . LEU A 1 87 ? 4.354 11.054 12.539 1.00 95.56 87 LEU A CA 1
ATOM 644 C C . LEU A 1 87 ? 5.472 11.963 13.064 1.00 95.56 87 LEU A C 1
ATOM 646 O O . LEU A 1 87 ? 6.599 11.863 12.596 1.00 95.56 87 LEU A O 1
ATOM 650 N N . TRP A 1 88 ? 5.170 12.822 14.039 1.00 94.94 88 TRP A N 1
ATOM 651 C CA . TRP A 1 88 ? 6.171 13.670 14.680 1.00 94.94 88 TRP A CA 1
ATOM 652 C C . TRP A 1 88 ? 7.119 12.876 15.585 1.00 94.94 88 TRP A C 1
ATOM 654 O O . TRP A 1 88 ? 8.331 13.064 15.541 1.00 94.94 88 TRP A O 1
ATOM 664 N N . GLU A 1 89 ? 6.563 11.988 16.410 1.00 95.31 89 GLU A N 1
ATOM 665 C CA . GLU A 1 89 ? 7.334 11.187 17.370 1.00 95.31 89 GLU A CA 1
ATOM 666 C C . GLU A 1 89 ? 8.074 10.015 16.704 1.00 95.31 89 GLU A C 1
ATOM 668 O O . GLU A 1 89 ? 9.141 9.610 17.155 1.00 95.31 89 GLU A O 1
ATOM 673 N N . GLU A 1 90 ? 7.504 9.452 15.637 1.00 95.44 90 GLU A N 1
ATOM 674 C CA . GLU A 1 90 ? 7.995 8.263 14.934 1.00 95.44 90 GLU A CA 1
ATOM 675 C C . GLU A 1 90 ? 8.030 8.521 13.419 1.00 95.44 90 GLU A C 1
ATOM 677 O O . GLU A 1 90 ? 7.274 7.897 12.661 1.00 95.44 90 GLU A O 1
ATOM 682 N N . PRO A 1 91 ? 8.884 9.454 12.952 1.00 92.12 91 PRO A N 1
ATOM 683 C CA . PRO A 1 91 ? 8.898 9.876 11.562 1.00 92.12 91 PRO A CA 1
ATOM 684 C C . PRO A 1 91 ? 9.160 8.686 10.637 1.00 92.12 91 PRO A C 1
ATOM 686 O O . PRO A 1 91 ? 10.157 7.973 10.795 1.00 92.12 91 PRO A O 1
ATOM 689 N N . PRO A 1 92 ? 8.264 8.418 9.675 1.00 90.06 92 PRO A N 1
ATOM 690 C CA . PRO A 1 92 ? 8.416 7.270 8.808 1.00 90.06 92 PRO A CA 1
ATOM 691 C C . PRO A 1 92 ? 9.554 7.485 7.819 1.00 90.06 92 PRO A C 1
ATOM 693 O O . PRO A 1 92 ? 9.585 8.486 7.099 1.00 90.06 92 PRO A O 1
ATOM 696 N N . ALA A 1 93 ? 10.438 6.491 7.701 1.00 88.12 93 ALA A N 1
ATOM 697 C CA . ALA A 1 93 ? 11.568 6.553 6.772 1.00 88.12 93 ALA A CA 1
ATOM 698 C C . ALA A 1 93 ? 11.111 6.850 5.331 1.00 88.12 93 ALA A C 1
ATOM 700 O O . ALA A 1 93 ? 11.732 7.655 4.639 1.00 88.12 93 ALA A O 1
ATOM 701 N N . PHE A 1 94 ? 9.976 6.274 4.916 1.00 88.00 94 PHE A N 1
ATOM 702 C CA . PHE A 1 94 ? 9.429 6.411 3.564 1.00 88.00 94 PHE A CA 1
ATOM 703 C C . PHE A 1 94 ? 8.926 7.819 3.207 1.00 88.00 94 PHE A C 1
ATOM 705 O O . PHE A 1 94 ? 8.667 8.086 2.036 1.00 88.00 94 PHE A O 1
ATOM 712 N N . GLY A 1 95 ? 8.765 8.713 4.187 1.00 87.12 95 GLY A N 1
ATOM 713 C CA . GLY A 1 95 ? 8.369 10.103 3.948 1.00 87.12 95 GLY A CA 1
ATOM 714 C C . GLY A 1 95 ? 9.542 11.053 3.698 1.00 87.12 95 GLY A C 1
ATOM 715 O O . GLY A 1 95 ? 9.310 12.189 3.293 1.00 87.12 95 GLY A O 1
ATOM 716 N N . THR A 1 96 ? 10.779 10.618 3.957 1.00 88.88 96 THR A N 1
ATOM 717 C CA . THR A 1 96 ? 11.968 11.485 3.952 1.00 88.88 96 THR A CA 1
ATOM 718 C C . THR A 1 96 ? 12.511 11.755 2.546 1.00 88.88 96 THR A C 1
ATOM 720 O O . THR A 1 96 ? 12.407 10.912 1.651 1.00 88.88 96 THR A O 1
ATOM 723 N N . ASP A 1 97 ? 13.167 12.906 2.365 1.00 88.12 97 ASP A N 1
ATOM 724 C CA . ASP A 1 97 ? 13.848 13.252 1.108 1.00 88.12 97 ASP A CA 1
ATOM 725 C C . ASP A 1 97 ? 14.975 12.248 0.786 1.00 88.12 97 ASP A C 1
ATOM 727 O O . ASP A 1 97 ? 15.116 11.822 -0.357 1.00 88.12 97 ASP A O 1
ATOM 731 N N . ILE A 1 98 ? 15.703 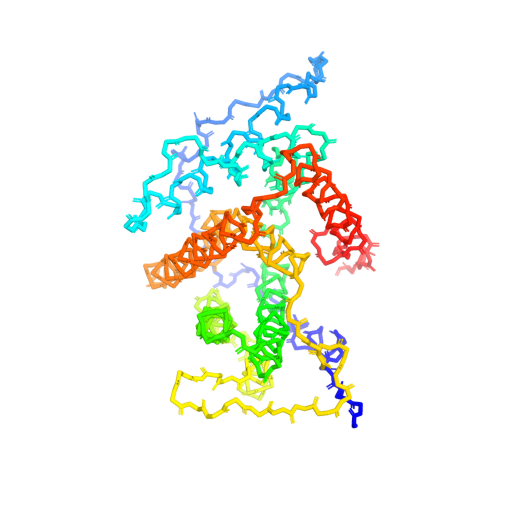11.772 1.808 1.00 86.19 98 ILE A N 1
ATOM 732 C CA . ILE A 1 98 ? 16.749 10.741 1.664 1.00 86.19 98 ILE A CA 1
ATOM 733 C C . ILE A 1 98 ? 16.170 9.446 1.082 1.00 86.19 98 ILE A C 1
ATOM 735 O O . ILE A 1 98 ? 16.763 8.841 0.189 1.00 86.19 98 ILE A O 1
ATOM 739 N N . TYR A 1 99 ? 15.004 9.011 1.565 1.00 87.25 99 TYR A N 1
ATOM 740 C CA . TYR A 1 99 ? 14.338 7.826 1.029 1.00 87.25 99 TYR A CA 1
ATOM 741 C C . TYR A 1 99 ? 13.932 8.020 -0.434 1.00 87.25 99 TYR A C 1
ATOM 743 O O . TYR A 1 99 ? 14.173 7.132 -1.252 1.00 87.25 99 TYR A O 1
ATOM 751 N N . ALA A 1 100 ? 13.371 9.183 -0.778 1.00 89.88 100 ALA A N 1
ATOM 752 C CA . ALA A 1 100 ? 12.994 9.502 -2.151 1.00 89.88 100 ALA A CA 1
ATOM 753 C C . ALA A 1 100 ? 14.206 9.541 -3.099 1.00 89.88 100 ALA A C 1
ATOM 755 O O . ALA A 1 100 ? 14.128 9.024 -4.215 1.00 89.88 100 ALA A O 1
ATOM 756 N N . ASP A 1 101 ? 15.337 10.094 -2.655 1.00 89.56 101 ASP A N 1
ATOM 757 C CA . ASP A 1 101 ? 16.577 10.114 -3.431 1.00 89.56 101 ASP A CA 1
ATOM 758 C C . ASP A 1 101 ? 17.158 8.717 -3.634 1.00 89.56 101 ASP A C 1
ATOM 760 O O . ASP A 1 101 ? 17.505 8.357 -4.762 1.00 89.56 101 ASP A O 1
ATOM 764 N N . ASN A 1 102 ? 17.207 7.902 -2.579 1.00 87.75 102 ASN A N 1
ATOM 765 C CA . ASN A 1 102 ? 17.679 6.527 -2.695 1.00 87.75 102 ASN A CA 1
ATOM 766 C C . ASN A 1 102 ? 16.779 5.707 -3.630 1.00 87.75 102 ASN A C 1
ATOM 768 O O . ASN A 1 102 ? 17.290 4.976 -4.477 1.00 87.75 102 ASN A O 1
ATOM 772 N N . TYR A 1 103 ? 15.454 5.866 -3.524 1.00 90.00 103 TYR A N 1
ATOM 773 C CA . TYR A 1 103 ? 14.498 5.232 -4.433 1.00 90.00 103 TYR A CA 1
ATOM 774 C C . TYR A 1 103 ? 14.752 5.666 -5.879 1.00 90.00 103 TYR A C 1
ATOM 776 O O . TYR A 1 103 ? 14.862 4.824 -6.766 1.00 90.00 103 TYR A O 1
ATOM 784 N N . ARG A 1 104 ? 14.905 6.975 -6.121 1.00 92.62 104 ARG A N 1
ATOM 785 C CA . ARG A 1 104 ? 15.188 7.528 -7.450 1.00 92.62 104 ARG A CA 1
ATOM 786 C C . ARG A 1 104 ? 16.467 6.937 -8.039 1.00 92.62 104 ARG A C 1
ATOM 788 O O . ARG A 1 104 ? 16.428 6.485 -9.177 1.00 92.62 104 ARG A O 1
ATOM 795 N N . VAL A 1 105 ? 17.567 6.918 -7.282 1.00 92.31 105 VAL A N 1
ATOM 796 C CA . VAL A 1 105 ? 18.858 6.367 -7.731 1.00 92.31 105 VAL A CA 1
ATOM 797 C C . VAL A 1 105 ? 18.751 4.872 -8.024 1.00 92.31 105 VAL A C 1
ATOM 799 O O . VAL A 1 105 ? 19.145 4.451 -9.107 1.00 92.31 105 VAL A O 1
ATOM 802 N N . ALA A 1 106 ? 18.183 4.084 -7.108 1.00 89.56 106 ALA A N 1
ATOM 803 C CA . ALA A 1 106 ? 18.028 2.641 -7.293 1.00 89.56 106 ALA A CA 1
ATOM 804 C C . ALA A 1 106 ? 17.128 2.314 -8.495 1.00 89.56 106 ALA A C 1
ATOM 806 O O . ALA A 1 106 ? 17.432 1.423 -9.281 1.00 89.56 106 ALA A O 1
ATOM 807 N N . SER A 1 107 ? 16.068 3.099 -8.698 1.00 94.38 107 SER A N 1
ATOM 808 C CA . SER A 1 107 ? 15.138 2.920 -9.813 1.00 94.38 107 SER A CA 1
ATOM 809 C C . SER A 1 107 ? 15.717 3.226 -11.194 1.00 94.38 107 SER A C 1
ATOM 811 O O . SER A 1 107 ? 15.044 2.961 -12.183 1.00 94.38 107 SER A O 1
ATOM 813 N N . LEU A 1 108 ? 16.940 3.762 -11.296 1.00 94.50 108 LEU A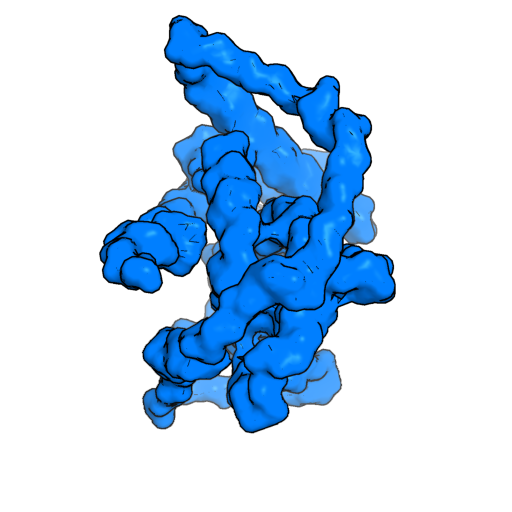 N 1
ATOM 814 C CA . LEU A 1 108 ? 17.641 3.883 -12.580 1.00 94.50 108 LEU A CA 1
ATOM 815 C C . LEU A 1 108 ? 18.103 2.521 -13.118 1.00 94.50 108 LEU A C 1
ATOM 817 O O . LEU A 1 108 ? 18.326 2.396 -14.318 1.00 94.50 108 LEU A O 1
ATOM 821 N N . ASP A 1 109 ? 18.213 1.507 -12.259 1.00 94.50 109 ASP A N 1
ATOM 822 C CA . ASP A 1 109 ? 18.463 0.124 -12.653 1.00 94.50 109 ASP A CA 1
ATOM 823 C C . ASP A 1 109 ? 17.130 -0.572 -12.994 1.00 94.50 109 ASP A C 1
ATOM 825 O O . ASP A 1 109 ? 16.235 -0.712 -12.153 1.00 94.50 109 ASP A O 1
ATOM 829 N N . GLY A 1 110 ? 16.990 -1.014 -14.247 1.00 94.31 110 GLY A N 1
ATOM 830 C CA . GLY A 1 110 ? 15.781 -1.682 -14.731 1.00 94.31 110 GLY A CA 1
ATOM 831 C C . GLY A 1 110 ? 15.528 -3.031 -14.053 1.00 94.31 110 GLY A C 1
ATOM 832 O O . GLY A 1 110 ? 14.377 -3.372 -13.775 1.00 94.31 110 GLY A O 1
ATOM 833 N N . GLN A 1 111 ? 16.585 -3.774 -13.705 1.00 93.06 111 GLN A N 1
ATOM 834 C CA . GLN A 1 111 ? 16.456 -5.029 -12.965 1.00 93.06 111 GLN A CA 1
ATOM 835 C C . GLN A 1 111 ? 15.941 -4.766 -11.551 1.00 93.06 111 GLN A C 1
ATOM 837 O O . GLN A 1 111 ? 15.029 -5.459 -11.090 1.00 93.06 111 GLN A O 1
ATOM 842 N N . TRP A 1 112 ? 16.474 -3.737 -10.886 1.00 92.62 112 TRP A N 1
ATOM 843 C CA . TRP A 1 112 ? 15.974 -3.314 -9.581 1.00 92.62 112 TRP A CA 1
ATOM 844 C C . TRP A 1 112 ? 14.490 -2.942 -9.652 1.00 92.62 112 TRP A C 1
ATOM 846 O O . TRP A 1 112 ? 13.700 -3.421 -8.836 1.00 92.62 112 TRP A O 1
ATOM 856 N N . LEU A 1 113 ? 14.082 -2.150 -10.652 1.00 95.12 113 LEU A N 1
ATOM 857 C CA . LEU A 1 113 ? 12.687 -1.732 -10.806 1.00 95.12 113 LEU A CA 1
ATOM 858 C C . LEU A 1 113 ? 11.752 -2.924 -11.053 1.00 95.12 113 LEU A C 1
ATOM 860 O O . LEU A 1 113 ? 10.688 -3.005 -10.438 1.00 95.12 113 LEU A O 1
ATOM 864 N N . ALA A 1 114 ? 12.144 -3.871 -11.905 1.00 94.69 114 ALA A N 1
ATOM 865 C CA . ALA A 1 114 ? 11.372 -5.086 -12.147 1.00 94.69 114 ALA A CA 1
ATOM 866 C C . ALA A 1 114 ? 11.189 -5.921 -10.865 1.00 94.69 114 ALA A C 1
ATOM 868 O O . ALA A 1 114 ? 10.071 -6.333 -10.547 1.00 94.69 114 ALA A O 1
ATOM 869 N N . ILE A 1 115 ? 12.260 -6.114 -10.085 1.00 92.00 115 ILE A N 1
ATOM 870 C CA . ILE A 1 115 ? 12.197 -6.803 -8.786 1.00 92.00 115 ILE A CA 1
ATOM 871 C C . ILE A 1 115 ? 11.291 -6.040 -7.817 1.00 92.00 115 ILE A C 1
ATOM 873 O O . ILE A 1 115 ? 10.463 -6.653 -7.144 1.00 92.00 115 ILE A O 1
ATOM 877 N N . ALA A 1 116 ? 11.396 -4.710 -7.766 1.00 93.12 116 ALA A N 1
ATOM 878 C CA . ALA A 1 116 ? 10.558 -3.878 -6.912 1.00 93.12 116 ALA A CA 1
ATOM 879 C C . ALA A 1 116 ? 9.066 -4.004 -7.270 1.00 93.12 116 ALA A C 1
ATOM 881 O O . ALA A 1 116 ? 8.230 -4.094 -6.371 1.00 93.12 116 ALA A O 1
ATOM 882 N N . LEU A 1 117 ? 8.713 -4.060 -8.560 1.00 96.06 117 LEU A N 1
ATOM 883 C CA . LEU A 1 117 ? 7.333 -4.280 -9.012 1.00 96.06 117 LEU A CA 1
ATOM 884 C C . LEU A 1 117 ? 6.803 -5.659 -8.587 1.00 96.06 117 LEU A C 1
ATOM 886 O O . LEU A 1 117 ? 5.691 -5.739 -8.068 1.00 96.06 117 LEU A O 1
ATOM 890 N N . ILE A 1 118 ? 7.601 -6.723 -8.730 1.00 95.25 118 ILE A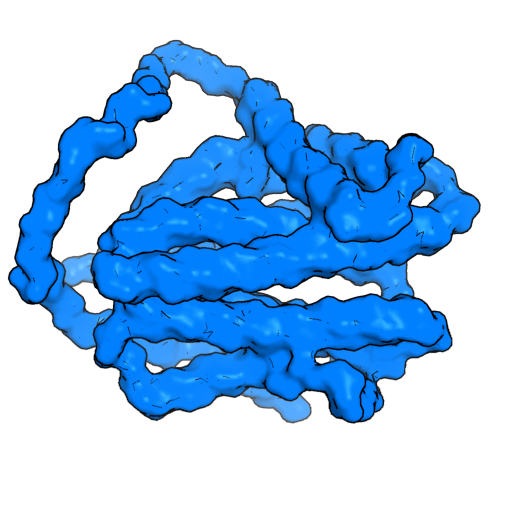 N 1
ATOM 891 C CA . ILE A 1 118 ? 7.225 -8.078 -8.286 1.00 95.25 118 ILE A CA 1
ATOM 892 C C . ILE A 1 118 ? 7.058 -8.128 -6.762 1.00 95.25 118 ILE A C 1
ATOM 894 O O . ILE A 1 118 ? 6.054 -8.638 -6.270 1.00 95.25 118 ILE A O 1
ATOM 898 N N . ALA A 1 119 ? 8.000 -7.553 -6.012 1.00 92.75 119 ALA A N 1
ATOM 899 C CA . ALA A 1 119 ? 7.947 -7.517 -4.553 1.00 92.75 119 ALA A CA 1
ATOM 900 C C . ALA A 1 119 ? 6.737 -6.718 -4.039 1.00 92.75 119 ALA A C 1
ATOM 902 O O . ALA A 1 119 ? 6.111 -7.099 -3.051 1.00 92.75 119 ALA A O 1
ATOM 903 N N . ASN A 1 120 ? 6.369 -5.623 -4.712 1.00 94.62 120 ASN A N 1
ATOM 904 C CA . ASN A 1 120 ? 5.137 -4.902 -4.396 1.00 94.62 120 ASN A CA 1
ATOM 905 C C . ASN A 1 120 ? 3.899 -5.750 -4.712 1.00 94.62 120 ASN A C 1
ATOM 907 O O . ASN A 1 120 ? 3.011 -5.832 -3.870 1.00 94.62 120 ASN A O 1
ATOM 911 N N . ALA A 1 121 ? 3.865 -6.444 -5.854 1.00 96.44 121 ALA A N 1
ATOM 912 C CA . ALA A 1 121 ? 2.763 -7.341 -6.199 1.00 96.44 121 ALA A CA 1
ATOM 913 C C . ALA A 1 121 ? 2.556 -8.438 -5.136 1.00 96.44 121 ALA A C 1
ATOM 915 O O . ALA A 1 121 ? 1.433 -8.649 -4.668 1.00 96.44 121 ALA A O 1
ATOM 916 N N . GLU A 1 122 ? 3.640 -9.097 -4.718 1.00 95.75 122 GLU A N 1
ATOM 917 C CA . GLU A 1 122 ? 3.633 -10.097 -3.648 1.00 95.75 122 GLU A CA 1
ATOM 918 C C . GLU A 1 122 ? 3.112 -9.511 -2.333 1.00 95.75 122 GLU A C 1
ATOM 920 O O . GLU A 1 122 ? 2.241 -10.107 -1.692 1.00 95.75 122 GLU A O 1
ATOM 925 N N . ARG A 1 123 ? 3.599 -8.321 -1.957 1.00 94.19 123 ARG A N 1
ATOM 926 C CA . ARG A 1 123 ? 3.185 -7.644 -0.729 1.00 94.19 123 ARG A CA 1
ATOM 927 C C . ARG A 1 123 ? 1.687 -7.350 -0.723 1.00 94.19 123 ARG A C 1
ATOM 929 O O . ARG A 1 123 ? 1.032 -7.727 0.246 1.00 94.19 123 ARG A O 1
ATOM 936 N N . GLU A 1 124 ? 1.136 -6.775 -1.794 1.00 96.88 124 GLU A N 1
ATOM 937 C CA . GLU A 1 124 ? -0.314 -6.530 -1.873 1.00 96.88 124 GLU A CA 1
ATOM 938 C C . GLU A 1 124 ? -1.110 -7.839 -1.851 1.00 96.88 124 GLU A C 1
ATOM 940 O O . GLU A 1 124 ? -2.166 -7.922 -1.229 1.00 96.88 124 GLU A O 1
ATOM 945 N N . GLY A 1 125 ? -0.569 -8.920 -2.423 1.00 96.62 125 GLY A N 1
ATOM 946 C CA . GLY A 1 125 ? -1.189 -10.241 -2.329 1.00 96.62 125 GLY A CA 1
ATOM 947 C C . GLY A 1 125 ? -1.229 -10.752 -0.885 1.00 96.62 125 GLY A C 1
ATOM 948 O O . GLY A 1 125 ? -2.210 -11.364 -0.455 1.00 96.62 125 GLY A O 1
ATOM 949 N N . GLY A 1 126 ? -0.172 -10.496 -0.111 1.00 94.69 126 GLY A N 1
ATOM 950 C CA . GLY A 1 126 ? -0.113 -10.765 1.325 1.00 94.69 126 GLY A CA 1
ATOM 951 C C . GLY A 1 126 ? -1.139 -9.949 2.116 1.00 94.69 126 GLY A C 1
ATOM 952 O O . GLY A 1 126 ? -1.907 -10.525 2.889 1.00 94.69 126 GLY A O 1
ATOM 953 N N . VAL A 1 127 ? -1.213 -8.635 1.870 1.00 95.94 127 VAL A N 1
ATOM 954 C CA . VAL A 1 127 ? -2.196 -7.738 2.509 1.00 95.94 127 VAL A CA 1
ATOM 955 C C . VAL A 1 127 ? -3.625 -8.172 2.172 1.00 95.94 127 VAL A C 1
ATOM 957 O O . VAL A 1 127 ? -4.465 -8.266 3.068 1.00 95.94 127 VAL A O 1
ATOM 960 N N . ALA A 1 128 ? -3.892 -8.547 0.919 1.00 96.94 128 ALA A N 1
ATOM 961 C CA . ALA A 1 128 ? -5.189 -9.055 0.488 1.00 96.94 128 ALA A CA 1
ATOM 962 C C . ALA A 1 128 ? -5.621 -10.294 1.290 1.00 96.94 128 ALA A C 1
ATOM 964 O O . ALA A 1 128 ? -6.745 -10.350 1.793 1.00 96.94 128 ALA A O 1
ATOM 965 N N . ARG A 1 129 ? -4.734 -11.290 1.443 1.00 96.19 129 ARG A N 1
ATOM 966 C CA . ARG A 1 129 ? -5.013 -12.518 2.217 1.00 96.19 129 ARG A CA 1
ATOM 967 C C . ARG A 1 129 ? -5.258 -12.222 3.697 1.00 96.19 129 ARG A C 1
ATOM 969 O O . ARG A 1 129 ? -6.183 -12.792 4.282 1.00 96.19 129 ARG A O 1
ATOM 976 N N . HIS A 1 130 ? -4.474 -11.314 4.270 1.00 95.94 130 HIS A N 1
ATOM 977 C CA . HIS A 1 130 ? -4.623 -10.867 5.651 1.00 95.94 130 HIS A CA 1
ATOM 978 C C . HIS A 1 130 ? -5.990 -10.198 5.882 1.00 95.94 130 HIS A C 1
ATOM 980 O O . HIS A 1 130 ? -6.777 -10.642 6.721 1.00 95.94 130 HIS A O 1
ATOM 986 N N . ALA A 1 131 ? -6.332 -9.191 5.072 1.00 97.06 131 ALA A N 1
ATOM 987 C CA . ALA A 1 131 ? -7.600 -8.471 5.173 1.00 97.06 131 ALA A CA 1
ATOM 988 C C . ALA A 1 131 ? -8.819 -9.379 4.924 1.00 97.06 131 ALA A C 1
ATOM 990 O O . ALA A 1 131 ? -9.828 -9.260 5.620 1.00 97.06 131 ALA A O 1
ATOM 991 N N . TRP A 1 132 ? -8.721 -10.325 3.982 1.00 97.50 132 TRP A N 1
ATOM 992 C CA . TRP A 1 132 ? -9.779 -11.306 3.718 1.00 97.50 132 TRP A CA 1
ATOM 993 C C . TRP A 1 132 ? -10.026 -12.220 4.921 1.00 97.50 132 TRP A C 1
ATOM 995 O O . TRP A 1 132 ? -11.176 -12.464 5.292 1.00 97.50 132 TRP A O 1
ATOM 1005 N N . SER A 1 133 ? -8.948 -12.675 5.567 1.00 96.44 133 SER A N 1
ATOM 1006 C CA . SER A 1 133 ? -9.026 -13.493 6.780 1.00 96.44 133 SER A CA 1
ATOM 1007 C C . SER A 1 133 ? -9.699 -12.719 7.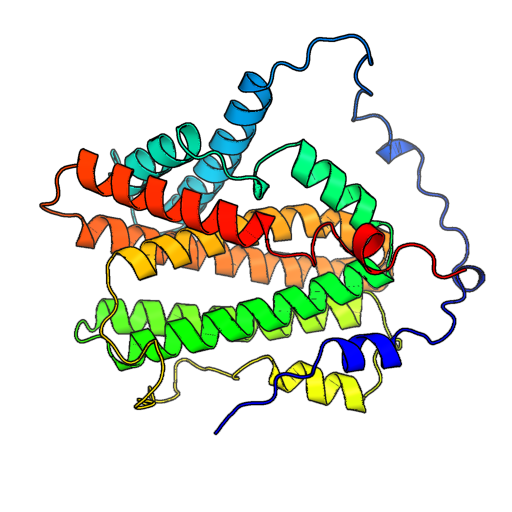914 1.00 96.44 133 SER A C 1
ATOM 1009 O O . SER A 1 133 ? -10.687 -13.189 8.473 1.00 96.44 133 SER A O 1
ATOM 1011 N N . LEU A 1 134 ? -9.266 -11.485 8.187 1.00 96.88 134 LEU A N 1
ATOM 1012 C CA . LEU A 1 134 ? -9.898 -10.643 9.209 1.00 96.88 134 LEU A CA 1
ATOM 1013 C C . LEU A 1 134 ? -11.376 -10.354 8.908 1.00 96.88 134 LEU A C 1
ATOM 1015 O O . LEU A 1 134 ? -12.203 -10.352 9.822 1.00 96.88 134 LEU A O 1
ATOM 1019 N N . ALA A 1 135 ? -11.738 -10.160 7.635 1.00 97.25 135 ALA A N 1
ATOM 1020 C CA . ALA A 1 135 ? -13.133 -10.003 7.233 1.00 97.25 135 ALA A CA 1
ATOM 1021 C C . ALA A 1 135 ? -13.962 -11.248 7.592 1.00 97.25 135 ALA A C 1
ATOM 1023 O O . ALA A 1 135 ? -15.053 -11.113 8.151 1.00 97.25 135 ALA A O 1
ATOM 1024 N N . ALA A 1 136 ? -13.446 -12.453 7.326 1.00 97.06 136 ALA A N 1
ATOM 1025 C CA . ALA A 1 136 ? -14.132 -13.712 7.625 1.00 97.06 136 ALA A CA 1
ATOM 1026 C C . ALA A 1 136 ? -14.425 -13.897 9.127 1.00 97.06 136 ALA A C 1
ATOM 1028 O O . ALA A 1 136 ? -15.453 -14.474 9.481 1.00 97.06 136 ALA A O 1
ATOM 1029 N N . PHE A 1 137 ? -13.572 -13.358 10.005 1.00 96.81 137 PHE A N 1
ATOM 1030 C CA . PHE A 1 137 ? -13.728 -13.428 11.463 1.00 96.81 137 PHE A CA 1
ATOM 1031 C C . PHE A 1 137 ? -14.391 -12.191 12.095 1.00 96.81 137 PHE A C 1
ATOM 1033 O O . PHE A 1 137 ? -14.630 -12.168 13.306 1.00 96.81 137 PHE A O 1
ATOM 1040 N N . SER A 1 138 ? -14.713 -11.155 11.315 1.00 97.00 138 SER A N 1
ATOM 1041 C CA . SER A 1 138 ? -15.360 -9.955 11.849 1.00 97.00 138 SER A CA 1
ATOM 1042 C C . SER A 1 138 ? -16.824 -10.217 12.198 1.00 97.00 138 SER A C 1
ATOM 1044 O O . SER A 1 138 ? -17.635 -10.541 11.326 1.00 97.00 138 SER A O 1
ATOM 1046 N N . ALA A 1 139 ? -17.186 -10.031 13.470 1.00 96.44 139 ALA A N 1
ATOM 1047 C CA . ALA A 1 139 ? -18.573 -10.097 13.934 1.00 96.44 139 ALA A CA 1
ATOM 1048 C C . ALA A 1 139 ? -19.394 -8.871 13.499 1.00 96.44 139 ALA A C 1
ATOM 1050 O O . ALA A 1 139 ? -20.584 -9.000 13.218 1.00 96.44 139 ALA A O 1
ATOM 1051 N N . ASP A 1 140 ? -18.748 -7.708 13.407 1.00 97.12 140 ASP A N 1
ATOM 1052 C CA . ASP A 1 140 ? -19.363 -6.477 12.928 1.00 97.12 140 ASP A CA 1
ATOM 1053 C C . ASP A 1 140 ? -19.475 -6.499 11.395 1.00 97.12 140 ASP A C 1
ATOM 1055 O O . ASP A 1 140 ? -18.507 -6.793 10.680 1.00 97.12 140 ASP A O 1
ATOM 1059 N N . SER A 1 141 ? -20.684 -6.239 10.888 1.00 97.00 141 SER A N 1
ATOM 1060 C CA . SER A 1 141 ? -20.991 -6.318 9.458 1.00 97.00 141 SER A CA 1
ATOM 1061 C C . SER A 1 141 ? -20.350 -5.203 8.639 1.00 97.00 141 SER A C 1
ATOM 1063 O O . SER A 1 141 ? -20.049 -5.415 7.465 1.00 97.00 141 SER A O 1
ATOM 1065 N N . GLU A 1 142 ? -20.158 -4.028 9.234 1.00 96.06 142 GLU A N 1
ATOM 1066 C CA . GLU A 1 142 ? -19.537 -2.895 8.561 1.00 96.06 142 GLU A CA 1
ATOM 1067 C C . GLU A 1 142 ? -18.028 -3.111 8.442 1.00 96.06 142 GLU A C 1
ATOM 1069 O O . GLU A 1 142 ? -17.491 -3.039 7.334 1.00 96.06 142 GLU A O 1
ATOM 1074 N N . ASP A 1 143 ? -17.368 -3.497 9.537 1.00 96.56 143 ASP A N 1
ATOM 1075 C CA . ASP A 1 143 ? -15.952 -3.874 9.532 1.00 96.56 143 ASP A CA 1
ATOM 1076 C C . ASP A 1 143 ? -15.693 -4.993 8.518 1.00 96.56 143 ASP A C 1
ATOM 1078 O O . ASP A 1 143 ? -14.773 -4.911 7.702 1.00 96.56 143 ASP A O 1
ATOM 1082 N N . ARG A 1 144 ? -16.562 -6.014 8.502 1.00 97.75 144 ARG A N 1
ATOM 1083 C CA . ARG A 1 144 ? -16.508 -7.109 7.526 1.00 97.75 144 ARG A CA 1
ATOM 1084 C C . ARG A 1 144 ? -16.564 -6.589 6.093 1.00 97.75 144 ARG A C 1
ATOM 1086 O O . ARG A 1 144 ? -15.800 -7.049 5.247 1.00 97.75 144 ARG A O 1
ATOM 1093 N N . GLN A 1 145 ? -17.470 -5.657 5.798 1.00 97.88 145 GLN A N 1
ATOM 1094 C CA . GLN A 1 145 ? -17.637 -5.122 4.449 1.00 97.88 145 GLN A CA 1
ATOM 1095 C C . GLN A 1 145 ? -16.440 -4.271 4.013 1.00 97.88 145 GLN A C 1
ATOM 1097 O O . GLN A 1 145 ? -16.009 -4.379 2.861 1.00 97.88 145 GLN A O 1
ATOM 1102 N N . VAL A 1 146 ? -15.902 -3.440 4.908 1.00 97.50 146 VAL A N 1
ATOM 1103 C CA . VAL A 1 146 ? -14.721 -2.612 4.632 1.00 97.50 146 VAL A CA 1
ATOM 1104 C C . VAL A 1 146 ? -13.489 -3.488 4.416 1.00 97.50 146 VAL A C 1
ATOM 1106 O O . VAL A 1 146 ? -12.830 -3.339 3.390 1.00 97.50 146 VAL A O 1
ATOM 1109 N N . LEU A 1 147 ? -13.225 -4.450 5.305 1.00 98.12 147 LEU A N 1
ATOM 1110 C CA . LEU A 1 147 ? -12.095 -5.377 5.182 1.00 98.12 147 LEU A CA 1
ATOM 1111 C C . LEU A 1 147 ? -12.192 -6.233 3.915 1.00 98.12 147 LEU A C 1
ATOM 1113 O O . LEU A 1 147 ? -11.201 -6.396 3.207 1.00 98.12 147 LEU A O 1
ATOM 1117 N N . LYS A 1 148 ? -13.393 -6.717 3.569 1.00 98.38 148 LYS A N 1
ATOM 1118 C CA . LYS A 1 148 ? -13.613 -7.457 2.318 1.00 98.38 148 LYS A CA 1
ATOM 1119 C C . LYS A 1 148 ? -13.305 -6.593 1.095 1.00 98.38 148 LYS A C 1
ATOM 1121 O O . LYS A 1 148 ? -12.653 -7.058 0.167 1.00 98.38 148 LYS A O 1
ATOM 1126 N N . ARG A 1 149 ? -13.750 -5.332 1.086 1.00 98.38 149 ARG A N 1
ATOM 1127 C CA . ARG A 1 149 ? -13.460 -4.400 -0.014 1.00 98.38 149 ARG A CA 1
ATOM 1128 C C . ARG A 1 149 ? -11.966 -4.110 -0.128 1.00 98.38 149 ARG A C 1
ATOM 1130 O O . ARG A 1 149 ? -11.455 -4.138 -1.242 1.00 98.38 149 ARG A O 1
ATOM 1137 N N . HIS A 1 150 ? -11.301 -3.867 0.998 1.00 98.12 150 HIS A N 1
ATOM 1138 C CA . HIS A 1 150 ? -9.859 -3.647 1.045 1.00 98.12 150 HIS A CA 1
ATOM 1139 C C . HIS A 1 150 ? -9.115 -4.860 0.471 1.00 98.12 150 HIS A C 1
ATOM 1141 O O . HIS A 1 150 ? -8.371 -4.725 -0.489 1.00 98.12 150 HIS A O 1
ATOM 1147 N N . ALA A 1 151 ? -9.447 -6.076 0.916 1.00 98.12 151 ALA A N 1
ATOM 1148 C CA . ALA A 1 151 ? -8.862 -7.304 0.380 1.00 98.12 151 ALA A CA 1
ATOM 1149 C C . ALA A 1 151 ? -9.031 -7.467 -1.145 1.00 98.12 151 ALA A C 1
ATOM 1151 O O . ALA A 1 151 ? -8.114 -7.915 -1.835 1.00 98.12 151 ALA A O 1
ATOM 1152 N N . VAL A 1 152 ? -10.195 -7.095 -1.690 1.00 98.50 152 VAL A N 1
ATOM 1153 C CA . VAL A 1 152 ? -10.451 -7.108 -3.141 1.00 98.50 152 VAL A CA 1
ATOM 1154 C C . VAL A 1 152 ? -9.612 -6.055 -3.867 1.00 98.50 152 VAL A C 1
ATOM 1156 O O . VAL A 1 152 ? -9.095 -6.330 -4.951 1.00 98.50 152 VAL A O 1
ATOM 1159 N N . ASN A 1 153 ? -9.478 -4.854 -3.302 1.00 98.25 153 ASN A N 1
ATOM 1160 C CA . ASN A 1 153 ? -8.638 -3.805 -3.875 1.00 98.25 153 ASN A CA 1
ATOM 1161 C C . ASN A 1 153 ? -7.171 -4.235 -3.895 1.00 98.25 153 ASN A C 1
ATOM 1163 O O . ASN A 1 153 ? -6.557 -4.155 -4.955 1.00 98.25 153 ASN A O 1
ATOM 1167 N N . GLU A 1 154 ? -6.659 -4.812 -2.809 1.00 98.19 154 GLU A N 1
ATOM 1168 C CA . GLU A 1 154 ? -5.270 -5.272 -2.761 1.00 98.19 154 GLU A CA 1
ATOM 1169 C C . GLU A 1 154 ? -4.996 -6.446 -3.699 1.00 98.19 154 GLU A C 1
ATOM 1171 O O . GLU A 1 154 ? -3.996 -6.460 -4.414 1.00 98.19 154 GLU A O 1
ATOM 1176 N N . SER A 1 155 ? -5.946 -7.377 -3.836 1.00 98.31 155 SER A N 1
ATOM 1177 C CA . SER A 1 155 ? -5.849 -8.438 -4.844 1.00 98.31 155 SER A CA 1
ATOM 1178 C C . SER A 1 155 ? -5.760 -7.872 -6.271 1.00 98.31 155 SER A C 1
ATOM 1180 O O . SER A 1 155 ? -5.049 -8.424 -7.118 1.00 98.31 155 SER A O 1
ATOM 1182 N N . ARG A 1 156 ? -6.452 -6.761 -6.553 1.00 98.19 156 ARG A N 1
ATOM 1183 C CA . ARG A 1 156 ? -6.364 -6.053 -7.841 1.00 98.19 156 ARG A CA 1
ATOM 1184 C C . ARG A 1 156 ? -5.064 -5.266 -7.971 1.00 98.19 156 ARG A C 1
ATOM 1186 O O . ARG A 1 156 ? -4.491 -5.270 -9.058 1.00 98.19 156 ARG A O 1
ATOM 1193 N N . ASN A 1 157 ? -4.585 -4.638 -6.900 1.00 98.19 157 ASN A N 1
ATOM 1194 C CA . ASN A 1 157 ? -3.308 -3.929 -6.881 1.00 98.19 157 ASN A CA 1
ATOM 1195 C C . ASN A 1 157 ? -2.142 -4.884 -7.181 1.00 98.19 157 ASN A C 1
ATOM 1197 O O . ASN A 1 157 ? -1.268 -4.527 -7.969 1.00 98.19 157 ASN A O 1
ATOM 1201 N N . THR A 1 158 ? -2.179 -6.134 -6.694 1.00 98.25 158 THR A N 1
ATOM 1202 C CA . THR A 1 158 ? -1.223 -7.179 -7.104 1.00 98.25 158 THR A CA 1
ATOM 1203 C C . THR A 1 158 ? -1.148 -7.315 -8.624 1.00 98.25 158 THR A C 1
ATOM 1205 O O . THR A 1 158 ? -0.071 -7.228 -9.209 1.00 98.25 158 THR A O 1
ATOM 1208 N N . LEU A 1 159 ? -2.296 -7.481 -9.290 1.00 98.38 159 LEU A N 1
ATOM 1209 C CA . LEU A 1 159 ? -2.354 -7.612 -10.750 1.00 98.38 159 LEU A CA 1
ATOM 1210 C C . LEU A 1 159 ? -1.953 -6.315 -11.464 1.00 98.38 159 LEU A C 1
ATOM 1212 O O . LEU A 1 159 ? -1.363 -6.360 -12.544 1.00 98.38 159 LEU A O 1
ATOM 1216 N N . ALA A 1 160 ? -2.244 -5.159 -10.867 1.00 98.44 160 ALA A N 1
ATOM 1217 C CA . ALA A 1 160 ? -1.851 -3.862 -11.397 1.00 98.44 160 ALA A CA 1
ATOM 1218 C C . ALA A 1 160 ? -0.322 -3.697 -11.408 1.00 98.44 160 ALA A C 1
ATOM 1220 O O . ALA A 1 160 ? 0.227 -3.285 -12.427 1.00 98.44 160 ALA A O 1
ATOM 1221 N N . TYR A 1 161 ? 0.387 -4.098 -10.348 1.00 98.44 161 TYR A N 1
ATOM 1222 C CA . TYR A 1 161 ? 1.855 -4.092 -10.334 1.00 98.44 161 TYR A CA 1
ATOM 1223 C C . TYR A 1 161 ? 2.463 -5.030 -11.385 1.00 98.44 161 TYR A C 1
ATOM 1225 O O . TYR A 1 161 ? 3.417 -4.647 -12.061 1.00 98.44 161 TYR A O 1
ATOM 1233 N N . LEU A 1 162 ? 1.884 -6.218 -11.591 1.00 97.75 162 LEU A N 1
ATOM 1234 C CA . LEU A 1 162 ? 2.312 -7.118 -12.672 1.00 97.75 162 LEU A CA 1
ATOM 1235 C C . LEU A 1 162 ? 2.033 -6.526 -14.061 1.00 97.75 162 LEU A C 1
ATOM 1237 O O . LEU A 1 162 ? 2.835 -6.677 -14.976 1.00 97.75 162 LEU A O 1
ATOM 1241 N N . THR A 1 163 ? 0.937 -5.782 -14.205 1.00 98.12 163 THR A N 1
ATOM 1242 C CA . THR A 1 163 ? 0.646 -5.044 -15.441 1.00 98.12 163 THR A CA 1
ATOM 1243 C C . THR A 1 163 ? 1.687 -3.946 -15.681 1.00 98.12 163 THR A C 1
ATOM 1245 O O . THR A 1 163 ? 2.139 -3.774 -16.809 1.00 98.12 163 THR A O 1
ATOM 1248 N N . LEU A 1 164 ? 2.118 -3.222 -14.640 1.00 98.38 164 LEU A N 1
ATOM 1249 C CA . LEU A 1 164 ? 3.202 -2.237 -14.755 1.00 98.38 164 LEU A CA 1
ATOM 1250 C C . LEU A 1 164 ? 4.530 -2.884 -15.161 1.00 98.38 164 LEU A C 1
ATOM 1252 O O . LEU A 1 164 ? 5.261 -2.294 -15.956 1.00 98.38 164 LEU A O 1
ATOM 1256 N N . LEU A 1 165 ? 4.821 -4.085 -14.651 1.00 97.94 165 LEU A N 1
ATOM 1257 C CA . LEU A 1 165 ? 5.992 -4.874 -15.039 1.00 97.94 165 LEU A CA 1
ATOM 1258 C C . LEU A 1 165 ? 5.954 -5.205 -16.536 1.00 97.94 165 LEU A C 1
ATOM 1260 O O . LEU A 1 165 ? 6.909 -4.900 -17.244 1.00 97.94 165 LEU A O 1
ATOM 1264 N N . ASP A 1 166 ? 4.838 -5.750 -17.026 1.00 97.56 166 ASP A N 1
ATOM 1265 C CA . ASP A 1 166 ? 4.668 -6.103 -18.442 1.00 97.56 166 ASP A CA 1
ATOM 1266 C C . ASP A 1 166 ? 4.717 -4.879 -19.372 1.00 97.56 166 ASP A C 1
ATOM 1268 O O . ASP A 1 166 ? 5.258 -4.961 -20.474 1.00 97.56 166 ASP A O 1
ATOM 1272 N N . LEU A 1 167 ? 4.168 -3.739 -18.937 1.00 98.00 167 LEU A N 1
ATOM 1273 C CA . LEU A 1 167 ? 4.212 -2.491 -19.705 1.00 98.00 167 LEU A CA 1
ATOM 1274 C C . LEU A 1 167 ? 5.625 -1.912 -19.784 1.00 98.00 167 LEU A C 1
ATOM 1276 O O . LEU A 1 167 ? 5.980 -1.339 -20.812 1.00 98.00 167 LEU A O 1
ATOM 1280 N N . SER A 1 168 ? 6.403 -2.048 -18.708 1.00 97.88 168 SER A N 1
ATOM 1281 C CA . SER A 1 168 ? 7.731 -1.438 -18.597 1.00 97.88 168 SER A CA 1
ATOM 1282 C C . SER A 1 168 ? 8.828 -2.293 -19.218 1.00 97.88 168 SER A C 1
ATOM 1284 O O . SER A 1 168 ? 9.782 -1.754 -19.761 1.00 97.88 168 SER A O 1
ATOM 1286 N N . PHE A 1 169 ? 8.681 -3.617 -19.172 1.00 96.69 169 PHE A N 1
ATOM 1287 C CA . PHE A 1 169 ? 9.667 -4.575 -19.669 1.00 96.69 169 PHE A CA 1
ATOM 1288 C C . PHE A 1 169 ? 8.990 -5.589 -20.597 1.00 96.69 169 PHE A C 1
ATOM 1290 O O . PHE A 1 169 ? 8.892 -6.777 -20.259 1.00 96.69 169 PHE A O 1
ATOM 1297 N N . PRO A 1 170 ? 8.474 -5.139 -21.758 1.00 95.44 170 PRO A N 1
ATOM 1298 C CA . PRO A 1 170 ? 7.819 -6.039 -22.690 1.00 95.44 170 PRO A CA 1
ATOM 1299 C C . PRO A 1 170 ? 8.787 -7.155 -23.095 1.00 95.44 170 PRO A C 1
ATOM 1301 O O . PRO A 1 170 ? 9.977 -6.930 -23.282 1.00 95.44 170 PRO A O 1
ATOM 1304 N N . GLU A 1 171 ? 8.265 -8.377 -23.202 1.00 91.00 171 GLU A N 1
ATOM 1305 C CA . GLU A 1 171 ? 8.999 -9.573 -23.657 1.00 91.00 171 GLU A CA 1
ATOM 1306 C C . GLU A 1 171 ? 10.109 -10.099 -22.724 1.00 91.00 171 GLU A C 1
ATOM 1308 O O . GLU A 1 171 ? 10.567 -11.223 -22.923 1.00 91.00 171 GLU A O 1
ATOM 1313 N N . VAL A 1 172 ? 10.475 -9.376 -21.659 1.00 90.56 172 VAL A N 1
ATOM 1314 C CA . VAL A 1 172 ? 11.478 -9.836 -20.676 1.00 90.56 172 VAL A CA 1
ATOM 1315 C C . VAL A 1 172 ? 10.946 -11.001 -19.834 1.00 90.56 172 VAL A C 1
ATOM 1317 O O . VAL A 1 172 ? 11.676 -11.930 -19.486 1.00 90.56 172 VAL A O 1
ATOM 1320 N N . ILE A 1 173 ? 9.648 -10.991 -19.520 1.00 91.00 173 ILE A N 1
ATOM 1321 C CA . ILE A 1 173 ? 9.015 -12.011 -18.681 1.00 91.00 173 ILE A CA 1
ATOM 1322 C C . ILE A 1 173 ? 8.482 -13.157 -19.546 1.00 91.00 173 ILE A C 1
ATOM 1324 O O . ILE A 1 173 ? 7.547 -12.995 -20.336 1.00 91.00 173 ILE A O 1
ATOM 1328 N N . SER A 1 174 ? 9.041 -14.356 -19.355 1.00 92.75 174 SER A N 1
ATOM 1329 C CA . SER A 1 174 ? 8.555 -15.561 -20.035 1.00 92.75 174 SER A CA 1
ATOM 1330 C C . SER A 1 174 ? 7.090 -15.859 -19.690 1.00 92.75 174 SER A C 1
ATOM 1332 O O . SER A 1 174 ? 6.630 -15.627 -18.572 1.00 92.75 174 SER A O 1
ATOM 1334 N N . SER A 1 175 ? 6.348 -16.460 -20.623 1.00 93.62 175 SER A N 1
ATOM 1335 C CA . SER A 1 175 ? 4.937 -16.812 -20.398 1.00 93.62 175 SER A CA 1
ATOM 1336 C C . SER A 1 175 ? 4.731 -17.799 -19.243 1.00 93.62 175 SER A C 1
ATOM 1338 O O . SER A 1 175 ? 3.692 -17.767 -18.586 1.00 93.62 175 SER A O 1
ATOM 1340 N N . ALA A 1 176 ? 5.707 -18.676 -18.985 1.00 94.38 176 ALA A N 1
ATOM 1341 C CA . ALA A 1 176 ? 5.678 -19.590 -17.850 1.00 94.38 176 ALA A CA 1
ATOM 1342 C C . ALA A 1 176 ? 5.825 -18.836 -16.526 1.00 94.38 176 ALA A C 1
ATOM 1344 O O . ALA A 1 176 ? 4.991 -19.011 -15.642 1.00 94.38 176 ALA A O 1
ATOM 1345 N N . PHE A 1 177 ? 6.814 -17.946 -16.430 1.00 92.81 177 PHE A N 1
ATOM 1346 C CA . PHE A 1 177 ? 7.029 -17.157 -15.223 1.00 92.81 177 PHE A CA 1
ATOM 1347 C C . PHE A 1 177 ? 5.893 -16.156 -14.978 1.00 92.81 177 PHE A C 1
ATOM 1349 O O . PHE A 1 177 ? 5.453 -16.004 -13.845 1.00 92.81 177 PHE A O 1
ATOM 1356 N N . ARG A 1 178 ? 5.314 -15.567 -16.035 1.00 93.12 178 ARG A N 1
ATOM 1357 C CA . ARG A 1 178 ? 4.112 -14.725 -15.921 1.00 93.12 178 ARG A CA 1
ATOM 1358 C C . ARG A 1 178 ? 2.962 -15.470 -15.240 1.00 93.12 178 ARG A C 1
ATOM 1360 O O . ARG A 1 178 ? 2.306 -14.899 -14.376 1.00 93.12 178 ARG A O 1
ATOM 1367 N N . ARG A 1 179 ? 2.730 -16.747 -15.578 1.00 94.88 179 ARG A N 1
ATOM 1368 C CA . ARG A 1 179 ? 1.713 -17.565 -14.889 1.00 94.88 179 ARG A CA 1
ATOM 1369 C C . ARG A 1 179 ? 2.028 -17.737 -13.405 1.00 94.88 179 ARG A C 1
ATOM 1371 O O . ARG A 1 179 ? 1.121 -17.583 -12.604 1.00 94.88 179 ARG A O 1
ATOM 1378 N N . GLU A 1 180 ? 3.285 -17.999 -13.045 1.00 94.88 180 GLU A N 1
ATOM 1379 C CA . GLU A 1 180 ? 3.694 -18.087 -11.633 1.00 94.88 180 GLU A CA 1
ATOM 1380 C C . GLU A 1 180 ? 3.456 -16.765 -10.888 1.00 94.88 180 GLU A C 1
ATOM 1382 O O . GLU A 1 180 ? 2.943 -16.773 -9.774 1.00 94.88 180 GLU A O 1
ATOM 1387 N N . LEU A 1 181 ? 3.763 -15.624 -11.515 1.00 94.12 181 LEU A N 1
ATOM 1388 C CA . LEU A 1 181 ? 3.523 -14.306 -10.924 1.00 94.12 181 LEU A CA 1
ATOM 1389 C C . LEU A 1 181 ? 2.031 -14.021 -10.710 1.00 94.12 181 LEU A C 1
ATOM 1391 O O . LEU A 1 181 ? 1.671 -13.410 -9.708 1.00 94.12 181 LEU A O 1
ATOM 1395 N N . HIS A 1 182 ? 1.147 -14.478 -11.599 1.00 96.31 182 HIS A N 1
ATOM 1396 C CA . HIS A 1 182 ? -0.296 -14.287 -11.421 1.00 96.31 182 HIS A CA 1
ATOM 1397 C C . HIS A 1 182 ? -0.847 -14.960 -10.152 1.00 96.31 182 HIS A C 1
ATOM 1399 O O . HIS A 1 182 ? -1.791 -14.426 -9.571 1.00 96.31 182 HIS A O 1
ATOM 1405 N N . GLU A 1 183 ? -0.224 -16.042 -9.673 1.00 96.50 183 GLU A N 1
ATOM 1406 C CA . GLU A 1 183 ? -0.595 -16.718 -8.416 1.00 96.50 183 GLU A CA 1
ATOM 1407 C C . GLU A 1 183 ? -0.300 -15.869 -7.163 1.00 96.50 183 GLU A C 1
ATOM 1409 O O . GLU A 1 183 ? -0.785 -16.164 -6.066 1.00 96.50 183 GLU A O 1
ATOM 1414 N N . LEU A 1 184 ? 0.468 -14.777 -7.296 1.00 95.62 184 LEU A N 1
ATOM 1415 C CA . LEU A 1 184 ? 0.655 -13.819 -6.203 1.00 95.62 184 LEU A CA 1
ATOM 1416 C C . LEU A 1 184 ? -0.676 -13.178 -5.798 1.00 95.62 184 LEU A C 1
ATOM 1418 O O . LEU A 1 184 ? -0.881 -12.919 -4.608 1.00 95.62 184 LEU A O 1
ATOM 1422 N N . SER A 1 185 ? -1.585 -12.960 -6.758 1.00 97.88 185 SER A N 1
ATOM 1423 C CA . SER A 1 185 ? -2.913 -12.417 -6.482 1.00 97.88 185 SER A CA 1
ATOM 1424 C C . SER A 1 185 ? -3.861 -13.532 -6.043 1.00 97.88 185 SER A C 1
ATOM 1426 O O . SER A 1 185 ? -4.028 -14.506 -6.773 1.00 97.88 185 SER A O 1
ATOM 1428 N N . PRO A 1 186 ? -4.568 -13.385 -4.911 1.00 96.75 186 PRO A N 1
ATOM 1429 C CA . PRO A 1 186 ? -5.564 -14.371 -4.494 1.00 96.75 186 PRO A CA 1
ATOM 1430 C C . PRO A 1 186 ? -6.856 -14.346 -5.337 1.00 96.75 186 PRO A C 1
ATOM 1432 O O . PRO A 1 186 ? -7.733 -15.180 -5.127 1.00 96.75 186 PRO A O 1
ATOM 1435 N N . GLY A 1 187 ? -7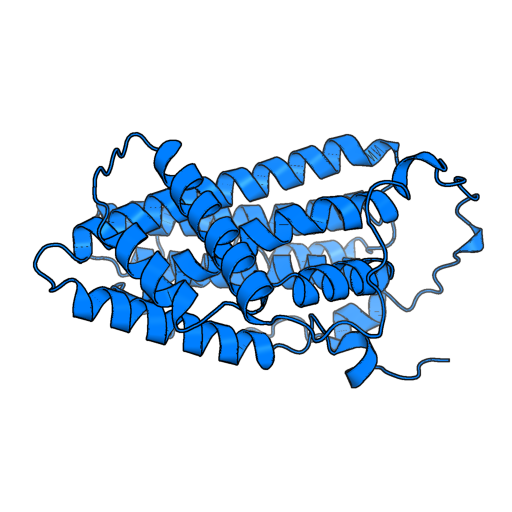.004 -13.401 -6.273 1.00 97.38 187 GLY A N 1
ATOM 1436 C CA . GLY A 1 187 ? -8.171 -13.309 -7.155 1.00 97.38 187 GLY A CA 1
ATOM 1437 C C . GLY A 1 187 ? -9.485 -13.011 -6.426 1.00 97.38 187 GLY A C 1
ATOM 1438 O O . GLY A 1 187 ? -10.538 -13.515 -6.828 1.00 97.38 187 GLY A O 1
ATOM 1439 N N . TYR A 1 188 ? -9.436 -12.224 -5.347 1.00 98.00 188 TYR A N 1
ATOM 1440 C CA . TYR A 1 188 ? -10.622 -11.939 -4.544 1.00 98.00 188 TYR A CA 1
ATOM 1441 C C . TYR A 1 188 ? -11.632 -11.040 -5.268 1.00 98.00 188 TYR A C 1
ATOM 1443 O O . TYR A 1 188 ? -11.272 -10.088 -5.965 1.00 98.00 188 TYR A O 1
ATOM 1451 N N . ALA A 1 189 ? -12.919 -11.305 -5.046 1.00 98.19 189 ALA A N 1
ATOM 1452 C CA . ALA A 1 189 ? -14.040 -10.533 -5.576 1.00 98.19 189 ALA A CA 1
ATOM 1453 C C . ALA A 1 189 ? -15.119 -10.286 -4.509 1.00 98.19 189 ALA A C 1
ATOM 1455 O O . ALA A 1 189 ? -15.240 -11.020 -3.528 1.00 98.19 189 ALA A O 1
ATOM 1456 N N . MET A 1 190 ? -15.936 -9.244 -4.692 1.00 98.25 190 MET A N 1
ATOM 1457 C CA . MET A 1 190 ? -16.952 -8.866 -3.698 1.00 98.25 190 MET A CA 1
ATOM 1458 C C . MET A 1 190 ? -18.079 -9.897 -3.582 1.00 98.25 190 MET A C 1
ATOM 1460 O O . MET A 1 190 ? -18.711 -9.994 -2.529 1.00 98.25 190 MET A O 1
ATOM 1464 N N . GLU A 1 191 ? -18.312 -10.666 -4.640 1.00 98.06 191 GLU A N 1
ATOM 1465 C CA . GLU A 1 191 ? -19.363 -11.673 -4.764 1.00 98.06 191 GLU A CA 1
ATOM 1466 C C . GLU A 1 191 ? -18.954 -13.028 -4.174 1.00 98.06 191 GLU A C 1
ATOM 1468 O O . GLU A 1 191 ? -19.818 -13.852 -3.897 1.00 98.06 191 GLU A O 1
ATOM 1473 N N . GLN A 1 192 ? -17.655 -13.266 -3.964 1.00 98.00 192 GLN A N 1
ATOM 1474 C CA . GLN A 1 192 ? -17.165 -14.503 -3.356 1.00 98.00 192 GLN A CA 1
ATOM 1475 C C . GLN A 1 192 ? -17.527 -14.558 -1.874 1.00 98.00 192 GLN A C 1
ATOM 1477 O O . GLN A 1 192 ? -17.427 -13.554 -1.165 1.00 98.00 192 GLN A O 1
ATOM 1482 N N . ASP A 1 193 ? -17.896 -15.733 -1.378 1.00 97.88 193 ASP A N 1
ATOM 1483 C CA . ASP A 1 193 ? -18.118 -15.928 0.050 1.00 97.88 193 ASP A CA 1
ATOM 1484 C C . ASP A 1 193 ? -16.803 -15.844 0.829 1.00 97.88 193 ASP A C 1
ATOM 1486 O O . ASP A 1 193 ? -15.747 -16.285 0.372 1.00 97.88 193 ASP A O 1
ATOM 1490 N N . LEU A 1 194 ? -16.870 -15.266 2.029 1.00 96.94 194 LEU A N 1
ATOM 1491 C CA . LEU A 1 194 ? -15.737 -15.261 2.946 1.00 96.94 194 LEU A CA 1
ATOM 1492 C C . LEU A 1 194 ? -15.531 -16.686 3.461 1.00 96.94 194 LEU A C 1
ATOM 1494 O O . LEU A 1 194 ? -16.427 -17.264 4.076 1.00 96.94 194 LEU A O 1
ATOM 1498 N N . ILE A 1 195 ? -14.348 -17.239 3.210 1.00 92.44 195 ILE A N 1
ATOM 1499 C CA . ILE A 1 195 ? -13.976 -18.577 3.661 1.00 92.44 195 ILE A CA 1
ATOM 1500 C C . ILE A 1 195 ? -13.131 -18.430 4.917 1.00 92.44 195 ILE A C 1
ATOM 1502 O O . ILE A 1 195 ? -12.082 -17.786 4.910 1.00 92.44 195 ILE A O 1
ATOM 1506 N N . VAL A 1 196 ? -13.601 -19.046 5.996 1.00 88.38 196 VAL A N 1
ATOM 1507 C CA . VAL A 1 196 ? -12.861 -19.148 7.248 1.00 88.38 196 VAL A CA 1
ATOM 1508 C C . VAL A 1 196 ? -11.760 -20.187 7.060 1.00 88.38 196 VAL A C 1
ATOM 1510 O O . VAL A 1 196 ? -12.038 -21.366 6.849 1.00 88.38 196 VAL A O 1
ATOM 1513 N N . VAL A 1 197 ? -10.506 -19.746 7.119 1.00 85.56 197 VAL A N 1
ATOM 1514 C CA . VAL A 1 197 ? -9.351 -20.644 7.167 1.00 85.56 197 VAL A CA 1
ATOM 1515 C C . VAL A 1 197 ? -8.965 -20.799 8.629 1.00 85.56 197 VAL A C 1
ATOM 1517 O O . VAL A 1 197 ? -8.319 -19.923 9.204 1.00 85.56 197 VAL A O 1
ATOM 1520 N N . ASP A 1 198 ? -9.405 -21.892 9.246 1.00 71.62 198 ASP A N 1
ATOM 1521 C CA . ASP A 1 198 ? -9.010 -22.241 10.608 1.00 71.62 198 ASP A CA 1
ATOM 1522 C C . ASP A 1 198 ? -7.506 -22.556 10.608 1.00 71.62 198 ASP A C 1
ATOM 1524 O O . ASP A 1 198 ? -7.079 -23.438 9.867 1.00 71.62 198 ASP A O 1
ATOM 1528 N N . GLN A 1 199 ? -6.723 -21.849 11.442 1.00 81.56 199 GLN A N 1
ATOM 1529 C CA . GLN A 1 199 ? -5.253 -21.936 11.642 1.00 81.56 199 GLN A CA 1
ATOM 1530 C C . GLN A 1 199 ? -4.387 -20.850 10.975 1.00 81.56 199 GLN A C 1
ATOM 1532 O O . GLN A 1 199 ? -3.160 -20.909 11.086 1.00 81.56 199 GLN A O 1
ATOM 1537 N N . SER A 1 200 ? -4.969 -19.828 10.349 1.00 82.62 200 SER A N 1
ATOM 1538 C CA . SER A 1 200 ? -4.201 -18.623 10.016 1.00 82.62 200 SER A CA 1
ATOM 1539 C C . SER A 1 200 ? -3.826 -17.859 11.303 1.00 82.62 200 SER A C 1
ATOM 1541 O O . SER A 1 200 ? -4.627 -17.818 12.241 1.00 82.62 200 SER A O 1
ATOM 1543 N N . PRO A 1 201 ? -2.660 -17.186 11.379 1.00 85.75 201 PRO A N 1
ATOM 1544 C CA . PRO A 1 201 ? -2.395 -16.181 12.418 1.00 85.75 201 PRO A CA 1
ATOM 1545 C C . PRO A 1 201 ? -3.499 -15.110 12.522 1.00 85.75 201 PRO A C 1
ATOM 1547 O O . PRO A 1 201 ? -3.685 -14.495 13.573 1.00 85.75 201 PRO A O 1
ATOM 1550 N N . ASP A 1 202 ? -4.259 -14.943 11.437 1.00 89.06 202 ASP A N 1
ATOM 1551 C CA . ASP A 1 202 ? -5.361 -13.996 11.292 1.00 89.06 202 ASP A CA 1
ATOM 1552 C C . ASP A 1 202 ? -6.736 -14.613 11.571 1.00 89.06 202 ASP A C 1
ATOM 1554 O O . ASP A 1 202 ? -7.759 -13.978 11.322 1.00 89.06 202 ASP A O 1
ATOM 1558 N N . SER A 1 203 ? -6.788 -15.842 12.099 1.00 90.81 203 SER A N 1
ATOM 1559 C CA . SER A 1 203 ? -8.026 -16.521 12.500 1.00 90.81 203 SER A CA 1
ATOM 1560 C C . SER A 1 203 ? -8.625 -15.938 13.788 1.00 90.81 203 SER A C 1
ATOM 1562 O O . SER A 1 203 ? -8.853 -16.644 14.772 1.00 90.81 203 SER A O 1
ATOM 1564 N N . ARG A 1 204 ? -8.829 -14.620 13.818 1.00 95.19 204 ARG A N 1
ATOM 1565 C CA . ARG A 1 204 ? -9.323 -13.860 14.969 1.00 95.19 204 ARG A CA 1
ATOM 1566 C C . ARG A 1 204 ? -10.111 -12.627 14.517 1.00 95.19 204 ARG A C 1
ATOM 1568 O O . ARG A 1 204 ? -9.865 -12.115 13.427 1.00 95.19 204 ARG A O 1
ATOM 1575 N N . PRO A 1 205 ? -11.016 -12.096 15.357 1.00 96.19 205 PRO A N 1
ATOM 1576 C CA . PRO A 1 205 ? -11.659 -10.818 15.077 1.00 96.19 205 PRO A CA 1
ATOM 1577 C C . PRO A 1 205 ? -10.633 -9.679 14.899 1.00 96.19 205 PRO A C 1
ATOM 1579 O O . PRO A 1 205 ? -9.602 -9.676 15.588 1.00 96.19 205 PRO A O 1
ATOM 1582 N N . PRO A 1 206 ? -10.917 -8.691 14.029 1.00 96.56 206 PRO A N 1
ATOM 1583 C CA . PRO A 1 206 ? -10.035 -7.549 13.821 1.00 96.56 206 PRO A CA 1
ATOM 1584 C C . PRO A 1 206 ? -9.995 -6.643 15.060 1.00 96.56 206 PRO A C 1
ATOM 1586 O O . PRO A 1 206 ? -11.022 -6.173 15.570 1.00 96.56 206 PRO A O 1
ATOM 1589 N N . ALA A 1 207 ? -8.784 -6.373 15.532 1.00 95.50 207 ALA A N 1
ATOM 1590 C CA . ALA A 1 207 ? -8.472 -5.429 16.590 1.00 95.50 207 ALA A CA 1
ATOM 1591 C C . ALA A 1 207 ? -8.214 -4.029 16.010 1.00 95.50 207 ALA A C 1
ATOM 1593 O O . ALA A 1 207 ? -7.969 -3.866 14.819 1.00 95.50 207 ALA A O 1
ATOM 1594 N N . LEU A 1 208 ? -8.234 -2.999 16.864 1.00 95.06 208 LEU A N 1
ATOM 1595 C CA . LEU A 1 208 ? -7.896 -1.633 16.444 1.00 95.06 208 LEU A CA 1
ATOM 1596 C C . LEU A 1 208 ? -6.499 -1.557 15.801 1.00 95.06 208 LEU A C 1
ATOM 1598 O O . LEU A 1 208 ? -6.324 -0.852 14.815 1.00 95.06 208 LEU A O 1
ATOM 1602 N N . ASP A 1 209 ? -5.533 -2.316 16.326 1.00 95.00 209 ASP A N 1
ATOM 1603 C CA . ASP A 1 209 ? -4.157 -2.356 15.817 1.00 95.00 209 ASP A CA 1
ATOM 1604 C C . ASP A 1 209 ? -4.085 -2.806 14.346 1.00 95.00 209 ASP A C 1
ATOM 1606 O O . ASP A 1 209 ? -3.317 -2.228 13.585 1.00 95.00 209 ASP A O 1
ATOM 1610 N N . ASP A 1 210 ? -4.947 -3.735 13.910 1.00 95.94 210 ASP A N 1
ATOM 1611 C CA . ASP A 1 210 ? -4.981 -4.195 12.512 1.00 95.94 210 ASP A CA 1
ATOM 1612 C C . ASP A 1 210 ? -5.349 -3.051 11.560 1.00 95.94 210 ASP A C 1
ATOM 1614 O O . ASP A 1 210 ? -4.680 -2.830 10.552 1.00 95.94 210 ASP A O 1
ATOM 1618 N N . PHE A 1 211 ? -6.364 -2.257 11.916 1.00 97.12 211 PHE A N 1
ATOM 1619 C CA . PHE A 1 211 ? -6.771 -1.092 11.128 1.00 97.12 211 PHE A CA 1
ATOM 1620 C C . PHE A 1 211 ? -5.678 -0.021 11.092 1.00 97.12 211 PHE A C 1
ATOM 1622 O O . PHE A 1 211 ? -5.441 0.580 10.046 1.00 97.12 211 PHE A O 1
ATOM 1629 N N . LEU A 1 212 ? -4.977 0.205 12.209 1.00 95.81 212 LEU A N 1
ATOM 1630 C CA . LEU A 1 212 ? -3.851 1.142 12.254 1.00 95.81 212 LEU A CA 1
ATOM 1631 C C . LEU A 1 212 ? -2.723 0.698 11.316 1.00 95.81 212 LEU A C 1
ATOM 1633 O O . LEU A 1 212 ? -2.226 1.506 10.533 1.00 95.81 212 LEU A O 1
ATOM 1637 N N . GLN A 1 213 ? -2.350 -0.583 11.360 1.00 95.44 213 GLN A N 1
ATOM 1638 C CA . GLN A 1 213 ? -1.304 -1.143 10.502 1.00 95.44 213 GLN A CA 1
ATOM 1639 C C . GLN A 1 213 ? -1.688 -1.089 9.020 1.00 95.44 213 GLN A C 1
ATOM 1641 O O . GLN A 1 213 ? -0.873 -0.658 8.207 1.00 95.44 213 GLN A O 1
ATOM 1646 N N . MET A 1 214 ? -2.929 -1.447 8.667 1.00 97.44 214 MET A N 1
ATOM 1647 C CA . MET A 1 214 ? -3.440 -1.319 7.295 1.00 97.44 214 MET A CA 1
ATOM 1648 C C . MET A 1 214 ? -3.398 0.132 6.810 1.00 97.44 214 MET A C 1
ATOM 1650 O O . MET A 1 214 ? -2.965 0.404 5.694 1.00 97.44 214 MET A O 1
ATOM 1654 N N . ASN A 1 215 ? -3.788 1.085 7.660 1.00 97.69 215 ASN A N 1
ATOM 1655 C CA . ASN A 1 215 ? -3.765 2.499 7.303 1.00 97.69 215 ASN A CA 1
ATOM 1656 C C . ASN A 1 215 ? -2.338 3.021 7.059 1.00 97.69 215 ASN A C 1
ATOM 1658 O O . ASN A 1 215 ? -2.100 3.711 6.070 1.00 97.69 215 ASN A O 1
ATOM 1662 N N . ILE A 1 216 ? -1.380 2.657 7.920 1.00 96.38 216 ILE A N 1
ATOM 1663 C CA . ILE A 1 216 ? 0.039 3.005 7.747 1.00 96.38 216 ILE A CA 1
ATOM 1664 C C . ILE A 1 216 ? 0.602 2.362 6.470 1.00 96.38 216 ILE A C 1
ATOM 1666 O O . ILE A 1 216 ? 1.312 3.026 5.711 1.00 96.38 216 ILE A O 1
ATOM 1670 N N . ALA A 1 217 ? 0.264 1.096 6.208 1.00 95.75 217 ALA A N 1
ATOM 1671 C CA . ALA A 1 217 ? 0.684 0.392 5.002 1.00 95.75 217 ALA A CA 1
ATOM 1672 C C . ALA A 1 217 ? 0.167 1.083 3.731 1.00 95.75 217 ALA A C 1
ATOM 1674 O O . ALA A 1 217 ? 0.978 1.375 2.851 1.00 95.75 217 ALA A O 1
ATOM 1675 N N . GLY A 1 218 ? -1.122 1.439 3.681 1.00 96.88 218 GLY A N 1
ATOM 1676 C CA . GLY A 1 218 ? -1.711 2.163 2.551 1.00 96.88 218 GLY A CA 1
ATOM 1677 C C . GLY A 1 218 ? -1.084 3.546 2.339 1.00 96.88 218 GLY A C 1
ATOM 1678 O O . GLY A 1 218 ? -0.772 3.927 1.212 1.00 96.88 218 GLY A O 1
ATOM 1679 N N . LEU A 1 219 ? -0.793 4.291 3.416 1.00 96.88 219 LEU A N 1
ATOM 1680 C CA . LEU A 1 219 ? -0.073 5.572 3.318 1.00 96.88 219 LEU A CA 1
ATOM 1681 C C . LEU A 1 219 ? 1.317 5.400 2.693 1.00 96.88 219 LEU A C 1
ATOM 1683 O O . LEU A 1 219 ? 1.703 6.182 1.821 1.00 96.88 219 LEU A O 1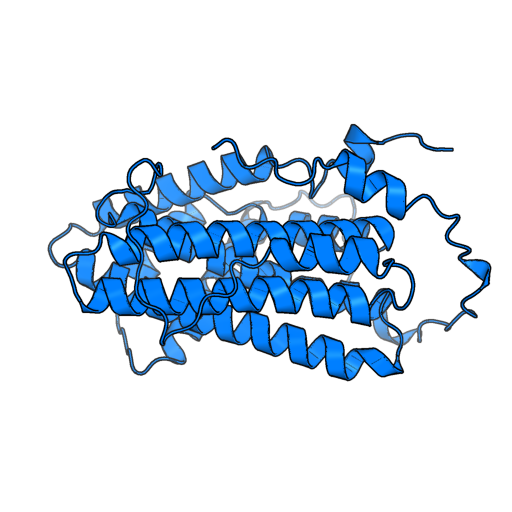
ATOM 1687 N N . ARG A 1 220 ? 2.064 4.363 3.091 1.00 95.12 220 ARG A N 1
ATOM 1688 C CA . ARG A 1 220 ? 3.356 4.045 2.468 1.00 95.12 220 ARG A CA 1
ATOM 1689 C C . ARG A 1 220 ? 3.190 3.690 0.991 1.00 95.12 220 ARG A C 1
ATOM 1691 O O . ARG A 1 220 ? 3.964 4.186 0.171 1.00 95.12 220 ARG A O 1
ATOM 1698 N N . THR A 1 221 ? 2.223 2.838 0.648 1.00 95.94 221 THR A N 1
ATOM 1699 C CA . THR A 1 221 ? 1.967 2.446 -0.744 1.00 95.94 221 THR A CA 1
ATOM 1700 C C . THR A 1 221 ? 1.635 3.672 -1.596 1.00 95.94 221 THR A C 1
ATOM 1702 O O . THR A 1 221 ? 2.251 3.857 -2.644 1.00 95.94 221 THR A O 1
ATOM 1705 N N . ALA A 1 222 ? 0.793 4.589 -1.111 1.00 97.12 222 ALA A N 1
ATOM 1706 C CA . ALA A 1 222 ? 0.486 5.839 -1.806 1.00 97.12 222 ALA A CA 1
ATOM 1707 C C . ALA A 1 222 ? 1.738 6.697 -2.078 1.00 97.12 222 ALA A C 1
ATOM 1709 O O . ALA A 1 222 ? 1.949 7.133 -3.213 1.00 97.12 222 ALA A O 1
ATOM 1710 N N . VAL A 1 223 ? 2.613 6.887 -1.079 1.00 94.75 223 VAL A N 1
ATOM 1711 C CA . VAL A 1 223 ? 3.891 7.605 -1.262 1.00 94.75 223 VAL A CA 1
ATOM 1712 C C . VAL A 1 223 ? 4.764 6.926 -2.317 1.00 94.75 223 VAL A C 1
ATOM 1714 O O . VAL A 1 223 ? 5.322 7.601 -3.185 1.00 94.75 223 VAL A O 1
ATOM 1717 N N . ARG A 1 224 ? 4.866 5.594 -2.283 1.00 93.88 224 ARG A N 1
ATOM 1718 C CA . ARG A 1 224 ? 5.662 4.832 -3.254 1.00 93.88 224 ARG A CA 1
ATOM 1719 C C . ARG A 1 224 ? 5.121 4.930 -4.668 1.00 93.88 224 ARG A C 1
ATOM 1721 O O . ARG A 1 224 ? 5.909 5.128 -5.585 1.00 93.88 224 ARG A O 1
ATOM 1728 N N . VAL A 1 225 ? 3.808 4.829 -4.854 1.00 96.31 225 VAL A N 1
ATOM 1729 C CA . VAL A 1 225 ? 3.178 4.932 -6.178 1.00 96.31 225 VAL A CA 1
ATOM 1730 C C . VAL A 1 225 ? 3.426 6.310 -6.796 1.00 96.31 225 VAL A C 1
ATOM 1732 O O . VAL A 1 225 ? 3.671 6.401 -7.998 1.00 96.31 225 VAL A O 1
ATOM 1735 N N . GLU A 1 226 ? 3.453 7.379 -5.993 1.00 95.19 226 GLU A N 1
ATOM 1736 C CA . GLU A 1 226 ? 3.849 8.703 -6.488 1.00 95.19 226 GLU A CA 1
ATOM 1737 C C . GLU A 1 226 ? 5.302 8.733 -6.987 1.00 95.19 226 GLU A C 1
ATOM 1739 O O . GLU A 1 226 ? 5.569 9.287 -8.054 1.00 95.19 226 GLU A O 1
ATOM 1744 N N . MET A 1 227 ? 6.240 8.120 -6.257 1.00 94.19 227 MET A N 1
ATOM 1745 C CA . MET A 1 227 ? 7.649 8.049 -6.679 1.00 94.19 227 MET A CA 1
ATOM 1746 C C . MET A 1 227 ? 7.855 7.127 -7.883 1.00 94.19 227 MET A C 1
ATOM 1748 O O . MET A 1 227 ? 8.699 7.395 -8.734 1.00 94.19 227 MET A O 1
ATOM 1752 N N . LEU A 1 228 ? 7.059 6.061 -7.995 1.00 95.75 228 LEU A N 1
ATOM 1753 C CA . LEU A 1 228 ? 7.136 5.095 -9.086 1.00 95.75 228 LEU A CA 1
ATOM 1754 C C . LEU A 1 228 ? 6.914 5.762 -10.451 1.00 95.75 228 LEU A C 1
ATOM 1756 O O . LEU A 1 228 ? 7.409 5.277 -11.461 1.00 95.75 228 LEU A O 1
ATOM 1760 N N . ARG A 1 229 ? 6.194 6.889 -10.519 1.00 95.62 229 ARG A N 1
ATOM 1761 C CA . ARG A 1 229 ? 5.937 7.620 -11.771 1.00 95.62 229 ARG A CA 1
ATOM 1762 C C . ARG A 1 229 ? 7.209 8.034 -12.502 1.00 95.62 229 ARG A C 1
ATOM 1764 O O . ARG A 1 229 ? 7.288 7.840 -13.713 1.00 95.62 229 ARG A O 1
ATOM 1771 N N . SER A 1 230 ? 8.193 8.587 -11.794 1.00 95.25 230 SER A N 1
ATOM 1772 C CA . SER A 1 230 ? 9.464 8.971 -12.416 1.00 95.25 230 SER A CA 1
ATOM 1773 C C . SER A 1 230 ? 10.283 7.746 -12.815 1.00 95.25 230 SER A C 1
ATOM 1775 O O . SER A 1 230 ? 10.877 7.754 -13.887 1.00 95.25 230 SER A O 1
ATOM 1777 N N . ALA A 1 231 ? 10.250 6.678 -12.015 1.00 95.12 231 ALA A N 1
ATOM 1778 C CA . ALA A 1 231 ? 10.913 5.418 -12.337 1.00 95.12 231 ALA A CA 1
ATOM 1779 C C . ALA A 1 231 ? 10.358 4.779 -13.622 1.00 95.12 231 ALA A C 1
ATOM 1781 O O . ALA A 1 231 ? 11.123 4.420 -14.514 1.00 95.12 231 ALA A O 1
ATOM 1782 N N . LEU A 1 232 ? 9.029 4.697 -13.775 1.00 96.75 232 LEU A N 1
ATOM 1783 C CA . LEU A 1 232 ? 8.425 4.158 -15.000 1.00 96.75 232 LEU A CA 1
ATOM 1784 C C . LEU A 1 232 ? 8.764 5.006 -16.227 1.00 96.75 232 LEU A C 1
ATOM 1786 O O . LEU A 1 232 ? 8.965 4.449 -17.297 1.00 96.75 232 LEU A O 1
ATOM 1790 N N . ALA A 1 233 ? 8.861 6.332 -16.086 1.00 96.94 233 ALA A N 1
ATOM 1791 C CA . ALA A 1 233 ? 9.219 7.217 -17.194 1.00 96.94 233 ALA A CA 1
ATOM 1792 C C . ALA A 1 233 ? 10.620 6.948 -17.772 1.00 96.94 233 ALA A C 1
ATOM 1794 O O . ALA A 1 233 ? 10.875 7.311 -18.917 1.00 96.94 233 ALA A O 1
ATOM 1795 N N . VAL A 1 234 ? 11.513 6.329 -16.991 1.00 97.25 234 VAL A N 1
ATOM 1796 C CA . VAL A 1 234 ? 12.868 5.962 -17.428 1.00 97.25 234 VAL A CA 1
ATOM 1797 C C . VAL A 1 234 ? 12.872 4.653 -18.219 1.00 97.25 234 VAL A C 1
ATOM 1799 O O . VAL A 1 234 ? 13.575 4.560 -19.220 1.00 97.25 234 VAL A O 1
ATOM 1802 N N . HIS A 1 235 ? 12.099 3.654 -17.784 1.00 96.69 235 HIS A N 1
ATOM 1803 C CA . HIS A 1 235 ? 12.203 2.281 -18.306 1.00 96.69 235 HIS A CA 1
ATOM 1804 C C . HIS A 1 235 ? 11.081 1.874 -19.255 1.00 96.69 235 HIS A C 1
ATOM 1806 O O . HIS A 1 235 ? 11.269 0.988 -20.079 1.00 96.69 235 HIS A O 1
ATOM 1812 N N . CYS A 1 236 ? 9.910 2.494 -19.148 1.00 97.94 236 CYS A N 1
ATOM 1813 C CA . CYS A 1 236 ? 8.748 2.109 -19.934 1.00 97.94 236 CYS A CA 1
ATOM 1814 C C . CYS A 1 236 ? 8.838 2.676 -21.363 1.00 97.94 236 CYS A C 1
ATOM 1816 O O . CYS A 1 236 ? 9.080 3.880 -21.516 1.00 97.94 236 CYS A O 1
ATOM 1818 N N . PRO A 1 237 ? 8.602 1.857 -22.411 1.00 97.81 237 PRO A N 1
ATOM 1819 C CA . PRO A 1 237 ? 8.496 2.336 -23.785 1.00 97.81 237 PRO A CA 1
ATOM 1820 C C . PRO A 1 237 ? 7.524 3.511 -23.899 1.00 97.81 237 PRO A C 1
ATOM 1822 O O . PRO A 1 237 ? 6.474 3.538 -23.248 1.00 97.81 237 PRO A O 1
ATOM 1825 N N . PHE A 1 238 ? 7.856 4.489 -24.741 1.00 97.25 238 PHE A N 1
ATOM 1826 C CA . PHE A 1 238 ? 7.116 5.749 -24.827 1.00 97.25 238 PHE A CA 1
ATOM 1827 C C . PHE A 1 238 ? 5.626 5.538 -25.145 1.00 97.25 238 PHE A C 1
ATOM 1829 O O . PHE A 1 238 ? 4.758 6.197 -24.572 1.00 97.25 238 PHE A O 1
ATOM 1836 N N . GLU A 1 239 ? 5.322 4.575 -26.011 1.00 98.06 239 GLU A N 1
ATOM 1837 C CA . GLU A 1 239 ? 3.972 4.156 -26.386 1.00 98.06 239 GLU A CA 1
ATOM 1838 C C . GLU A 1 239 ? 3.167 3.548 -25.225 1.00 98.06 239 GLU A C 1
ATOM 1840 O O . GLU A 1 239 ? 1.939 3.656 -25.208 1.00 98.06 239 GLU A O 1
ATOM 1845 N N . ASN A 1 240 ? 3.843 2.964 -24.232 1.00 98.31 240 ASN A N 1
ATOM 1846 C CA . ASN A 1 240 ? 3.225 2.325 -23.072 1.00 98.31 240 ASN A CA 1
ATOM 1847 C C . ASN A 1 240 ? 3.055 3.291 -21.889 1.00 98.31 240 ASN A C 1
ATOM 1849 O O . ASN A 1 240 ? 2.232 3.028 -21.007 1.00 98.31 240 ASN A O 1
ATOM 1853 N N . LEU A 1 241 ? 3.769 4.426 -21.864 1.00 97.62 241 LEU A N 1
ATOM 1854 C CA . LEU A 1 241 ? 3.714 5.398 -20.764 1.00 97.62 241 LEU A CA 1
ATOM 1855 C C . LEU A 1 241 ? 2.291 5.866 -20.406 1.00 97.62 241 LEU A C 1
ATOM 1857 O O . LEU A 1 241 ? 1.976 5.888 -19.213 1.00 97.62 241 LEU A O 1
ATOM 1861 N N . PRO A 1 242 ? 1.390 6.190 -21.359 1.00 98.19 242 PRO A N 1
ATOM 1862 C CA . PRO A 1 242 ? 0.020 6.582 -21.016 1.00 98.19 242 PRO A CA 1
ATOM 1863 C C . PRO A 1 242 ? -0.771 5.465 -20.317 1.00 98.19 242 PRO A C 1
ATOM 1865 O O . PRO A 1 242 ? -1.532 5.724 -19.378 1.00 98.19 242 PRO A O 1
ATOM 1868 N N . ALA A 1 243 ? -0.578 4.214 -20.745 1.00 98.38 243 ALA A N 1
ATOM 1869 C CA . ALA A 1 243 ? -1.215 3.058 -20.124 1.00 98.38 243 ALA A CA 1
ATOM 1870 C C . ALA A 1 243 ? -0.647 2.809 -18.720 1.00 98.38 243 ALA A C 1
ATOM 1872 O O . ALA A 1 243 ? -1.409 2.636 -17.769 1.00 98.38 243 ALA A O 1
ATOM 1873 N N . ALA A 1 244 ? 0.677 2.883 -18.565 1.00 98.25 244 ALA A N 1
ATOM 1874 C CA . ALA A 1 244 ? 1.348 2.728 -17.279 1.00 98.25 244 ALA A CA 1
ATOM 1875 C C . ALA A 1 244 ? 0.904 3.801 -16.268 1.00 98.25 244 ALA A C 1
ATOM 1877 O O . ALA A 1 244 ? 0.561 3.478 -15.131 1.00 98.25 244 ALA A O 1
ATOM 1878 N N . ALA A 1 245 ? 0.808 5.064 -16.697 1.00 97.69 245 ALA A N 1
ATOM 1879 C CA . ALA A 1 245 ? 0.282 6.153 -15.875 1.00 97.69 245 ALA A CA 1
ATOM 1880 C C . ALA A 1 245 ? -1.173 5.901 -15.441 1.00 97.69 245 ALA A C 1
ATOM 1882 O O . ALA A 1 245 ? -1.521 6.120 -14.283 1.00 97.69 245 ALA A O 1
ATOM 1883 N N . THR A 1 246 ? -2.006 5.367 -16.340 1.00 98.25 246 THR A N 1
ATOM 1884 C CA . THR A 1 246 ? -3.394 5.001 -16.018 1.00 98.25 246 THR A CA 1
ATOM 1885 C C . THR A 1 246 ? -3.454 3.911 -14.946 1.00 98.25 246 THR A C 1
ATOM 1887 O O . THR A 1 246 ? -4.253 4.007 -14.015 1.00 98.25 246 THR A O 1
ATOM 1890 N N . VAL A 1 247 ? -2.601 2.886 -15.042 1.00 98.44 247 VAL A N 1
ATOM 1891 C CA . VAL A 1 247 ? -2.521 1.820 -14.031 1.00 98.44 247 VAL A CA 1
ATOM 1892 C C . VAL A 1 247 ? -2.048 2.376 -12.683 1.00 98.44 247 VAL A C 1
ATOM 1894 O O . VAL A 1 247 ? -2.658 2.066 -11.662 1.00 98.44 247 VAL A O 1
ATOM 1897 N N . GLN A 1 248 ? -1.044 3.259 -12.660 1.00 97.88 248 GLN A N 1
ATOM 1898 C CA . GLN A 1 248 ? -0.620 3.938 -11.427 1.00 97.88 248 GLN A CA 1
ATOM 1899 C C . GLN A 1 248 ? -1.747 4.750 -10.783 1.00 97.88 248 GLN A C 1
ATOM 1901 O O . GLN A 1 248 ? -1.948 4.672 -9.572 1.00 97.88 248 GLN A O 1
ATOM 1906 N N . ASP A 1 249 ? -2.500 5.513 -11.578 1.00 98.00 249 ASP A N 1
ATOM 1907 C CA . ASP A 1 249 ? -3.623 6.308 -11.077 1.00 98.00 249 ASP A CA 1
ATOM 1908 C C . ASP A 1 249 ? -4.742 5.425 -10.500 1.00 98.00 249 ASP A C 1
ATOM 1910 O O . ASP A 1 249 ? -5.442 5.842 -9.574 1.00 98.00 249 ASP A O 1
ATOM 1914 N N . ILE A 1 250 ? -4.922 4.206 -11.024 1.00 97.88 250 ILE A N 1
ATOM 1915 C CA . ILE A 1 250 ? -5.852 3.217 -10.462 1.00 97.88 250 ILE A CA 1
ATOM 1916 C C . ILE A 1 250 ? -5.369 2.747 -9.089 1.00 97.88 250 ILE A C 1
ATOM 1918 O O . ILE A 1 250 ? -6.169 2.784 -8.152 1.00 97.88 250 ILE A O 1
ATOM 1922 N N . ILE A 1 251 ? -4.092 2.362 -8.961 1.00 97.94 251 ILE A N 1
ATOM 1923 C CA . ILE A 1 251 ? -3.512 1.939 -7.675 1.00 97.94 251 ILE A CA 1
ATOM 1924 C C . ILE A 1 251 ? -3.663 3.074 -6.656 1.00 97.94 251 ILE A C 1
ATOM 1926 O O . ILE A 1 251 ? -4.304 2.895 -5.628 1.00 97.94 251 ILE A O 1
ATOM 1930 N N . LEU A 1 252 ? -3.201 4.287 -6.981 1.00 97.31 252 LEU A N 1
ATOM 1931 C CA . LEU A 1 252 ? -3.257 5.432 -6.064 1.00 97.31 252 LEU A CA 1
ATOM 1932 C C . LEU A 1 252 ? -4.692 5.783 -5.631 1.00 97.31 252 LEU A C 1
ATOM 1934 O O . LEU A 1 252 ? -4.935 6.160 -4.484 1.00 97.31 252 LEU A O 1
ATOM 1938 N N . ARG A 1 253 ? -5.668 5.654 -6.538 1.00 97.62 253 ARG A N 1
ATOM 1939 C CA . ARG A 1 253 ? -7.085 5.866 -6.210 1.00 97.62 253 ARG A CA 1
ATOM 1940 C C . ARG A 1 253 ? -7.620 4.796 -5.257 1.00 97.62 253 ARG A C 1
ATOM 1942 O O . ARG A 1 253 ? -8.445 5.130 -4.405 1.00 97.62 253 ARG A O 1
ATOM 1949 N N . ASN A 1 254 ? -7.206 3.540 -5.419 1.00 97.19 254 ASN A N 1
ATOM 1950 C CA . ASN A 1 254 ? -7.571 2.469 -4.494 1.00 97.19 254 ASN A CA 1
ATOM 1951 C C . ASN A 1 254 ? -6.961 2.731 -3.112 1.00 97.19 254 ASN A C 1
ATOM 1953 O O . ASN A 1 254 ? -7.717 2.752 -2.143 1.00 97.19 254 ASN A O 1
ATOM 1957 N N . GLU A 1 255 ? -5.674 3.090 -3.045 1.00 97.69 255 GLU A N 1
ATOM 1958 C CA . GLU A 1 255 ? -5.008 3.439 -1.782 1.00 97.69 255 GLU A CA 1
ATOM 1959 C C . GLU A 1 255 ? -5.735 4.558 -1.039 1.00 97.69 255 GLU A C 1
ATOM 1961 O O . GLU A 1 255 ? -6.039 4.436 0.144 1.00 97.69 255 GLU A O 1
ATOM 1966 N N . PHE A 1 256 ? -6.093 5.652 -1.719 1.00 97.81 256 PHE A N 1
ATOM 1967 C CA . PHE A 1 256 ? -6.832 6.740 -1.070 1.00 97.81 256 PHE A CA 1
ATOM 1968 C C . PHE A 1 256 ? -8.212 6.310 -0.576 1.00 97.81 256 PHE A C 1
ATOM 1970 O O . PHE A 1 256 ? -8.634 6.736 0.500 1.00 97.81 256 PHE A O 1
ATOM 1977 N N . ARG A 1 257 ? -8.919 5.450 -1.315 1.00 97.19 257 ARG A N 1
ATOM 1978 C CA . ARG A 1 257 ? -10.207 4.920 -0.852 1.00 97.19 257 ARG A CA 1
ATOM 1979 C C . ARG A 1 257 ? -10.036 4.079 0.411 1.00 97.19 257 ARG A C 1
ATOM 1981 O O . ARG A 1 257 ? -10.871 4.177 1.315 1.00 97.19 257 ARG A O 1
ATOM 1988 N N . ASP A 1 258 ? -8.984 3.278 0.471 1.00 97.44 258 ASP A N 1
ATOM 1989 C CA . ASP A 1 258 ? -8.743 2.357 1.574 1.00 97.44 258 ASP A CA 1
ATOM 1990 C C . ASP A 1 258 ? -8.209 3.098 2.805 1.00 97.44 258 ASP A C 1
ATOM 1992 O O . ASP A 1 258 ? -8.773 2.942 3.889 1.00 97.44 258 ASP A O 1
ATOM 1996 N N . ILE A 1 259 ? -7.272 4.039 2.637 1.00 97.75 259 ILE A N 1
ATOM 1997 C CA . ILE A 1 259 ? -6.840 4.978 3.688 1.00 97.75 259 ILE A CA 1
ATOM 1998 C C . ILE A 1 259 ? -8.050 5.691 4.301 1.00 97.75 259 ILE A C 1
ATOM 2000 O O . ILE A 1 259 ? -8.173 5.747 5.525 1.00 97.75 259 ILE A O 1
ATOM 2004 N N . ALA A 1 260 ? -8.964 6.209 3.473 1.00 97.38 260 ALA A N 1
ATOM 2005 C CA . ALA A 1 260 ? -10.157 6.897 3.958 1.00 97.38 260 ALA A CA 1
ATOM 2006 C C . ALA A 1 260 ? -11.098 5.951 4.715 1.00 97.38 260 ALA A C 1
ATOM 2008 O O . ALA A 1 260 ? -11.512 6.252 5.834 1.00 97.38 260 ALA A O 1
ATOM 2009 N N . SER A 1 261 ? -11.421 4.797 4.123 1.00 97.25 261 SER A N 1
ATOM 2010 C CA . SER A 1 261 ? -12.370 3.837 4.701 1.00 97.25 261 SER A CA 1
ATOM 2011 C C . SER A 1 261 ? -11.868 3.292 6.041 1.00 97.25 261 SER A C 1
ATOM 2013 O O . SER A 1 261 ? -12.623 3.243 7.011 1.00 97.25 261 SER A O 1
ATOM 2015 N N . ILE A 1 262 ? -10.581 2.951 6.120 1.00 97.81 262 ILE A N 1
ATOM 2016 C CA . ILE A 1 262 ? -9.945 2.467 7.347 1.00 97.81 262 ILE A CA 1
ATOM 2017 C C . ILE A 1 262 ? -9.791 3.600 8.371 1.00 97.81 262 ILE A C 1
ATOM 2019 O O . ILE A 1 262 ? -10.057 3.388 9.552 1.00 97.81 262 ILE A O 1
ATOM 2023 N N . GLY A 1 263 ? -9.447 4.820 7.942 1.00 96.56 263 GLY A N 1
ATOM 2024 C CA . GLY A 1 263 ? -9.400 5.999 8.816 1.00 96.56 263 GLY A CA 1
ATOM 2025 C C . GLY A 1 263 ? -10.743 6.287 9.498 1.00 96.56 263 GLY A C 1
ATOM 2026 O O . GLY A 1 263 ? -10.785 6.569 10.694 1.00 96.56 263 GLY A O 1
ATOM 2027 N N . ILE A 1 264 ? -11.854 6.131 8.770 1.00 95.62 264 ILE A N 1
ATOM 2028 C CA . ILE A 1 264 ? -13.214 6.265 9.317 1.00 95.62 264 ILE A CA 1
ATOM 2029 C C . ILE A 1 264 ? -13.520 5.159 10.338 1.00 95.62 264 ILE A C 1
ATOM 2031 O O . ILE A 1 264 ? -14.110 5.447 11.381 1.00 95.62 264 ILE A O 1
ATOM 2035 N N . LEU A 1 265 ? -13.115 3.909 10.079 1.00 94.88 265 LEU A N 1
ATOM 2036 C CA . LEU A 1 265 ? -13.273 2.823 11.055 1.00 94.88 265 LEU A CA 1
ATOM 2037 C C . LEU A 1 265 ? -12.471 3.078 12.331 1.00 94.88 265 LEU A C 1
ATOM 2039 O O . LEU A 1 265 ? -12.991 2.867 13.427 1.00 94.88 265 LEU A O 1
ATOM 2043 N N . ILE A 1 266 ? -11.237 3.574 12.198 1.00 95.62 266 ILE A N 1
ATOM 2044 C CA . ILE A 1 266 ? -10.412 3.981 13.338 1.00 95.62 266 ILE A CA 1
ATOM 2045 C C . ILE A 1 266 ? -11.154 5.051 14.138 1.00 95.62 266 ILE A C 1
ATOM 2047 O O . ILE A 1 266 ? -11.385 4.845 15.323 1.00 95.62 266 ILE A O 1
ATOM 2051 N N . GLU A 1 267 ? -11.605 6.136 13.499 1.00 93.94 267 GLU A N 1
ATOM 2052 C CA . GLU A 1 267 ? -12.334 7.225 14.167 1.00 93.94 267 GLU A CA 1
ATOM 2053 C C . GLU A 1 267 ? -13.564 6.724 14.947 1.00 93.94 267 GLU A C 1
ATOM 2055 O O . GLU A 1 267 ? -13.832 7.171 16.062 1.00 93.94 267 GLU A O 1
ATOM 2060 N N . ARG A 1 268 ? -14.305 5.756 14.399 1.00 92.50 268 ARG A N 1
ATOM 2061 C CA . ARG A 1 268 ? -15.475 5.175 15.075 1.00 92.50 268 ARG A CA 1
ATOM 2062 C C . ARG A 1 268 ? -15.089 4.293 16.254 1.00 92.50 268 ARG A C 1
ATOM 2064 O O . ARG A 1 268 ? -15.697 4.397 17.316 1.00 92.50 268 ARG A O 1
ATOM 2071 N N . ARG A 1 269 ? -14.081 3.436 16.084 1.00 91.31 269 ARG A N 1
ATOM 2072 C CA . ARG A 1 269 ? -13.636 2.488 17.119 1.00 91.31 269 ARG A CA 1
ATOM 2073 C C . ARG A 1 269 ? -12.913 3.160 18.277 1.00 91.31 269 ARG A C 1
ATOM 2075 O O . ARG A 1 269 ? -12.852 2.587 19.361 1.00 91.31 269 ARG A O 1
ATOM 2082 N N . VAL A 1 270 ? -12.382 4.360 18.066 1.00 91.94 270 VAL A N 1
ATOM 2083 C CA . VAL A 1 270 ? -11.772 5.142 19.141 1.00 91.94 270 VAL A CA 1
ATOM 2084 C C . VAL A 1 270 ? -12.772 5.981 19.932 1.00 91.94 270 VAL A C 1
ATOM 2086 O O . VAL A 1 270 ? -12.385 6.634 20.900 1.00 91.94 270 VAL A O 1
ATOM 2089 N N . HIS A 1 271 ? -14.056 5.971 19.567 1.00 85.69 271 HIS A N 1
ATOM 2090 C CA . HIS A 1 271 ? -15.067 6.688 20.329 1.00 85.69 271 HIS A CA 1
ATOM 2091 C C . HIS A 1 271 ? -15.151 6.138 21.763 1.00 85.69 271 HIS A C 1
ATOM 2093 O O . HIS A 1 271 ? -15.431 4.960 21.975 1.00 85.69 271 HIS A O 1
ATOM 2099 N N . GLY A 1 272 ? -14.888 6.996 22.752 1.00 78.19 272 GLY A N 1
ATOM 2100 C CA . GLY A 1 272 ? -14.812 6.615 24.168 1.00 78.19 272 GLY A CA 1
ATOM 2101 C C . GLY A 1 272 ? -13.415 6.214 24.661 1.00 78.19 272 GLY A C 1
ATOM 2102 O O . GLY A 1 272 ? -13.269 5.930 25.847 1.00 78.19 272 GLY A O 1
ATOM 2103 N N . LEU A 1 273 ? -12.394 6.218 23.795 1.00 84.88 273 LEU A N 1
ATOM 2104 C CA . LEU A 1 273 ? -10.989 6.165 24.207 1.00 84.88 273 LEU A CA 1
ATOM 2105 C C . LEU A 1 273 ? -10.440 7.581 24.414 1.00 84.88 273 LEU A C 1
ATOM 2107 O O . LEU A 1 273 ? -10.808 8.518 23.704 1.00 84.88 273 LEU A O 1
ATOM 2111 N N . GLU A 1 274 ? -9.516 7.730 25.362 1.00 81.81 274 GLU A N 1
ATOM 2112 C CA . GLU A 1 274 ? -8.788 8.983 25.557 1.00 81.81 274 GLU A CA 1
ATOM 2113 C C . GLU A 1 274 ? -7.833 9.233 24.378 1.00 81.81 274 GLU A C 1
ATOM 2115 O O . GLU A 1 274 ? -7.135 8.327 23.915 1.00 81.81 274 GLU A O 1
ATOM 2120 N N . ALA A 1 275 ? -7.742 10.484 23.913 1.00 79.50 275 ALA A N 1
ATOM 2121 C CA . ALA A 1 275 ? -6.925 10.846 22.747 1.00 79.50 275 ALA A CA 1
ATOM 2122 C C . ALA A 1 275 ? -5.446 10.430 22.888 1.00 79.50 275 ALA A C 1
ATOM 2124 O O . ALA A 1 275 ? -4.810 10.021 21.916 1.00 79.50 275 ALA A O 1
ATOM 2125 N N . VAL A 1 276 ? -4.909 10.489 24.113 1.00 78.31 276 VAL A N 1
ATOM 2126 C CA . VAL A 1 276 ? -3.529 10.086 24.425 1.00 78.31 276 VAL A CA 1
ATOM 2127 C C . VAL A 1 276 ? -3.268 8.606 24.134 1.00 78.31 276 VAL A C 1
ATOM 2129 O O . VAL A 1 276 ? -2.167 8.249 23.713 1.00 78.31 276 VAL A O 1
ATOM 2132 N N . ASP A 1 277 ? -4.266 7.744 24.315 1.00 90.25 277 ASP A N 1
ATOM 2133 C CA . ASP A 1 277 ? -4.101 6.309 24.108 1.00 90.25 277 ASP A CA 1
ATOM 2134 C C . ASP A 1 277 ? -4.065 5.970 22.617 1.00 90.25 277 ASP A C 1
ATOM 2136 O O . ASP A 1 277 ? -3.278 5.126 22.194 1.00 90.25 277 ASP A O 1
ATOM 2140 N N . ILE A 1 278 ? -4.815 6.701 21.794 1.00 90.75 278 ILE A N 1
ATOM 2141 C CA . ILE A 1 278 ? -4.837 6.514 20.338 1.00 90.75 278 ILE A CA 1
ATOM 2142 C C . ILE A 1 278 ? -3.502 6.937 19.724 1.00 90.75 278 ILE A C 1
ATOM 2144 O O . ILE A 1 278 ? -2.918 6.179 18.948 1.00 90.75 278 ILE A O 1
ATOM 2148 N N . SER A 1 279 ? -2.972 8.104 20.109 1.00 94.00 279 SER A N 1
ATOM 2149 C CA . SER A 1 279 ? -1.650 8.553 19.654 1.00 94.00 279 SER A CA 1
ATOM 2150 C C . SER A 1 279 ? -0.562 7.545 20.021 1.00 94.00 279 SER A C 1
ATOM 2152 O O . SER A 1 279 ? 0.273 7.216 19.184 1.00 94.00 279 SER A O 1
ATOM 2154 N N . ARG A 1 280 ? -0.603 6.970 21.234 1.00 94.56 280 ARG A N 1
ATOM 2155 C CA . ARG A 1 280 ? 0.341 5.916 21.648 1.00 94.56 280 ARG A CA 1
ATOM 2156 C C . ARG A 1 280 ? 0.246 4.663 20.779 1.00 94.56 280 ARG A C 1
ATOM 2158 O O . ARG A 1 280 ? 1.283 4.073 20.474 1.00 94.56 280 ARG A O 1
ATOM 2165 N N . LEU A 1 281 ? -0.962 4.252 20.389 1.00 94.00 281 LEU A N 1
ATOM 2166 C CA . LEU A 1 281 ? -1.152 3.114 19.490 1.00 94.00 281 LEU A CA 1
ATOM 2167 C C . LEU A 1 281 ? -0.570 3.400 18.100 1.00 94.00 281 LEU A C 1
ATOM 2169 O O . LEU A 1 281 ? 0.166 2.563 17.583 1.00 94.00 281 LEU A O 1
ATOM 2173 N N . PHE A 1 282 ? -0.811 4.589 17.538 1.00 95.19 282 PHE A N 1
ATOM 2174 C CA . PHE A 1 282 ? -0.190 5.000 16.275 1.00 95.19 282 PHE A CA 1
ATOM 2175 C C . PHE A 1 282 ? 1.338 5.072 16.368 1.00 95.19 282 PHE A C 1
ATOM 2177 O O . PHE A 1 282 ? 2.006 4.532 15.492 1.00 95.19 282 PHE A O 1
ATOM 2184 N N . CYS A 1 283 ? 1.902 5.671 17.424 1.00 96.50 283 CYS A N 1
ATOM 2185 C CA . CYS A 1 283 ? 3.355 5.718 17.630 1.00 96.50 283 CYS A CA 1
ATOM 2186 C C . CYS A 1 283 ? 3.943 4.306 17.669 1.00 96.50 283 CYS A C 1
ATOM 2188 O O . CYS A 1 283 ? 4.895 4.000 16.958 1.00 96.50 283 CYS A O 1
ATOM 2190 N N . ARG A 1 284 ? 3.351 3.403 18.463 1.00 95.75 284 ARG A N 1
ATOM 2191 C CA . ARG A 1 284 ? 3.791 2.003 18.507 1.00 95.75 284 ARG A CA 1
ATOM 2192 C C . ARG A 1 284 ? 3.707 1.357 17.125 1.00 95.75 284 ARG A C 1
ATOM 2194 O O . ARG A 1 284 ? 4.626 0.637 16.743 1.00 95.75 284 ARG A O 1
ATOM 2201 N N . GLY A 1 285 ? 2.624 1.621 16.396 1.00 94.00 285 GLY A N 1
ATOM 2202 C CA . GLY A 1 285 ? 2.410 1.079 15.066 1.00 94.00 285 GLY A CA 1
ATOM 2203 C C . GLY A 1 285 ? 3.451 1.551 14.053 1.00 94.00 285 GLY A C 1
ATOM 2204 O O . GLY A 1 285 ? 4.059 0.712 13.394 1.00 94.00 285 GLY A O 1
ATOM 2205 N N . LEU A 1 286 ? 3.713 2.861 13.986 1.00 95.06 286 LEU A N 1
ATOM 2206 C CA . LEU A 1 286 ? 4.746 3.453 13.130 1.00 95.06 286 LEU A CA 1
ATOM 2207 C C . LEU A 1 286 ? 6.146 2.977 13.513 1.00 95.06 286 LEU A C 1
ATOM 2209 O O . LEU A 1 286 ? 6.923 2.635 12.630 1.00 95.06 286 LEU A O 1
ATOM 2213 N N . ARG A 1 287 ? 6.459 2.872 14.808 1.00 95.12 287 ARG A N 1
ATOM 2214 C CA . ARG A 1 287 ? 7.752 2.354 15.273 1.00 95.12 287 ARG A CA 1
ATOM 2215 C C . ARG A 1 287 ? 8.001 0.928 14.792 1.00 95.12 287 ARG A C 1
ATOM 2217 O O . ARG A 1 287 ? 9.065 0.630 14.255 1.00 95.12 287 ARG A O 1
ATOM 2224 N N . GLU A 1 288 ? 7.022 0.044 14.972 1.00 92.56 288 GLU A N 1
ATOM 2225 C CA . GLU A 1 288 ? 7.123 -1.346 14.520 1.00 92.56 288 GLU A CA 1
ATOM 2226 C C . GLU A 1 288 ? 7.209 -1.431 12.992 1.00 92.56 288 GLU A C 1
ATOM 2228 O O . GLU A 1 288 ? 7.999 -2.203 12.448 1.00 92.56 288 GLU A O 1
ATOM 2233 N N . PHE A 1 289 ? 6.447 -0.595 12.294 1.00 90.81 289 PHE A N 1
ATOM 2234 C CA . PHE A 1 289 ? 6.490 -0.502 10.844 1.00 90.81 289 PHE A CA 1
ATOM 2235 C C . PHE A 1 289 ? 7.850 -0.013 10.323 1.00 90.81 289 PHE A C 1
ATOM 2237 O O . PHE A 1 289 ? 8.400 -0.591 9.382 1.00 90.81 289 PHE A O 1
ATOM 2244 N N . ASN A 1 290 ? 8.424 1.014 10.953 1.00 89.75 290 ASN A N 1
ATOM 2245 C CA . ASN A 1 290 ? 9.753 1.540 10.652 1.00 89.75 290 ASN A CA 1
ATOM 2246 C C . ASN A 1 290 ? 10.822 0.476 10.894 1.00 89.75 290 ASN A C 1
ATOM 2248 O O . ASN A 1 290 ? 11.676 0.270 10.034 1.00 89.75 290 ASN A O 1
ATOM 2252 N N . ARG A 1 291 ? 10.725 -0.261 12.009 1.00 89.69 291 ARG A N 1
ATOM 2253 C CA . ARG A 1 291 ? 11.619 -1.381 12.319 1.00 89.69 291 ARG A CA 1
ATOM 2254 C C . ARG A 1 291 ? 11.583 -2.439 11.213 1.00 89.69 291 ARG A C 1
ATOM 2256 O O . ARG A 1 291 ? 12.624 -2.738 10.633 1.00 89.69 291 ARG A O 1
ATOM 2263 N N . ARG A 1 292 ? 10.394 -2.924 10.836 1.00 83.69 292 ARG A N 1
ATOM 2264 C CA . ARG A 1 292 ? 10.236 -3.904 9.742 1.00 83.69 292 ARG A CA 1
ATOM 2265 C C . ARG A 1 292 ? 10.751 -3.375 8.405 1.00 83.69 292 ARG A C 1
ATOM 2267 O O . ARG A 1 292 ? 11.440 -4.094 7.697 1.00 83.69 292 ARG A O 1
ATOM 2274 N N . THR A 1 293 ? 10.473 -2.113 8.081 1.00 76.75 293 THR A N 1
ATOM 2275 C CA . THR A 1 293 ? 10.918 -1.503 6.817 1.00 76.75 293 THR A CA 1
ATOM 2276 C C . THR A 1 293 ? 12.440 -1.323 6.775 1.00 76.75 293 THR A C 1
ATOM 2278 O O . THR A 1 293 ? 13.040 -1.493 5.722 1.00 76.75 293 THR A O 1
ATOM 2281 N N . SER A 1 294 ? 13.082 -1.033 7.911 1.00 74.81 294 SER A N 1
ATOM 2282 C CA . SER A 1 294 ? 14.548 -0.966 8.006 1.00 74.81 294 SER A CA 1
ATOM 2283 C C . SER A 1 294 ? 15.226 -2.339 7.912 1.00 74.81 294 SER A C 1
ATOM 2285 O O . SER A 1 294 ? 16.377 -2.432 7.493 1.00 74.81 294 SER A O 1
ATOM 2287 N N . GLU A 1 295 ? 14.506 -3.403 8.279 1.00 69.38 295 GLU A N 1
ATOM 2288 C CA . GLU A 1 295 ? 14.958 -4.793 8.185 1.00 69.38 295 GLU A CA 1
ATOM 2289 C C . GLU A 1 295 ? 14.656 -5.416 6.806 1.00 69.38 295 GLU A C 1
ATOM 2291 O O . GLU A 1 295 ? 15.308 -6.392 6.432 1.00 69.38 295 GLU A O 1
ATOM 2296 N N . GLU A 1 296 ? 13.700 -4.866 6.040 1.00 64.06 296 GLU A N 1
ATOM 2297 C CA . GLU A 1 296 ? 13.330 -5.327 4.696 1.00 64.06 296 GLU A CA 1
ATOM 2298 C C . GLU A 1 296 ? 14.443 -5.002 3.676 1.00 64.06 296 GLU A C 1
ATOM 2300 O O . GLU A 1 296 ? 14.594 -3.861 3.234 1.00 64.06 296 GLU A O 1
ATOM 2305 N N . PRO A 1 297 ? 15.229 -6.000 3.228 1.00 52.25 297 PRO A N 1
ATOM 2306 C CA . PRO A 1 297 ? 16.461 -5.749 2.482 1.00 52.25 297 PRO A CA 1
ATOM 2307 C C . PRO A 1 297 ? 16.206 -5.295 1.039 1.00 52.25 297 PRO A C 1
ATOM 2309 O O . PRO A 1 297 ? 17.108 -4.788 0.380 1.00 52.25 297 PRO A O 1
ATOM 2312 N N . ILE A 1 298 ? 15.014 -5.520 0.492 1.00 55.91 298 ILE A N 1
ATOM 2313 C CA . ILE A 1 298 ? 14.787 -5.430 -0.958 1.00 55.91 298 ILE A CA 1
ATOM 2314 C C . ILE A 1 298 ? 14.940 -3.989 -1.464 1.00 55.91 298 ILE A C 1
ATOM 2316 O O . ILE A 1 298 ? 15.446 -3.777 -2.562 1.00 55.91 298 ILE A O 1
ATOM 2320 N N . GLU A 1 299 ? 14.597 -2.990 -0.650 1.00 56.75 299 GLU A N 1
ATOM 2321 C CA . GLU A 1 299 ? 14.585 -1.594 -1.103 1.00 56.75 299 GLU A CA 1
ATOM 2322 C C . GLU A 1 299 ? 15.958 -0.922 -1.123 1.00 56.75 299 GLU A C 1
ATOM 2324 O O . GLU A 1 299 ? 16.165 -0.021 -1.930 1.00 56.75 299 GLU A O 1
ATOM 2329 N N . PHE A 1 300 ? 16.918 -1.386 -0.317 1.00 53.88 300 PHE A N 1
ATOM 2330 C CA . PHE A 1 300 ? 18.241 -0.746 -0.216 1.00 53.88 300 PHE A CA 1
ATOM 2331 C C . PHE A 1 300 ? 19.421 -1.708 -0.302 1.00 53.88 300 PHE A C 1
ATOM 2333 O O . PHE A 1 300 ? 20.545 -1.286 -0.567 1.00 53.88 300 PHE A O 1
ATOM 2340 N N . SER A 1 301 ? 19.194 -3.008 -0.115 1.00 50.09 301 SER A N 1
ATOM 2341 C CA . SER A 1 301 ? 20.277 -3.986 -0.084 1.00 50.09 301 SER A CA 1
ATOM 2342 C C . SER A 1 301 ? 20.559 -4.639 -1.428 1.00 50.09 301 SER A C 1
ATOM 2344 O O . SER A 1 301 ? 21.428 -5.494 -1.453 1.00 50.09 301 SER A O 1
ATOM 2346 N N . TYR A 1 302 ? 19.919 -4.279 -2.548 1.00 47.41 302 TYR A N 1
ATOM 2347 C CA . TYR A 1 302 ? 20.264 -4.924 -3.826 1.00 47.41 302 TYR A CA 1
ATOM 2348 C C . TYR A 1 302 ? 21.780 -4.833 -4.106 1.00 47.41 302 TYR A C 1
ATOM 2350 O O . TYR A 1 302 ? 22.442 -5.848 -4.305 1.00 47.41 302 TYR A O 1
ATOM 2358 N N . HIS A 1 303 ? 22.376 -3.651 -3.915 1.00 43.47 303 HIS A N 1
ATOM 2359 C CA . HIS A 1 303 ? 23.831 -3.477 -3.990 1.00 43.47 303 HIS A CA 1
ATOM 2360 C C . HIS A 1 303 ? 24.615 -4.008 -2.772 1.00 43.47 303 HIS A C 1
ATOM 2362 O O . HIS A 1 303 ? 25.797 -4.307 -2.908 1.00 43.47 303 HIS A O 1
ATOM 2368 N N . GLN A 1 304 ? 24.005 -4.152 -1.589 1.00 45.66 304 GLN A N 1
ATOM 2369 C CA . GLN A 1 304 ? 24.694 -4.649 -0.380 1.00 45.66 304 GLN A CA 1
ATOM 2370 C C . GLN A 1 304 ? 24.675 -6.184 -0.244 1.00 45.66 304 GLN A C 1
ATOM 2372 O O . GLN A 1 304 ? 25.609 -6.757 0.309 1.00 45.66 304 GLN A O 1
ATOM 2377 N N . ARG A 1 305 ? 23.635 -6.861 -0.742 1.00 45.62 305 ARG A N 1
ATOM 2378 C CA . ARG A 1 305 ? 23.489 -8.325 -0.779 1.00 45.62 305 ARG A CA 1
ATOM 2379 C C . ARG A 1 305 ? 24.085 -8.939 -2.036 1.00 45.62 305 ARG A C 1
ATOM 2381 O O . ARG A 1 305 ? 24.584 -10.055 -1.957 1.00 45.62 305 ARG A O 1
ATOM 2388 N N . PHE A 1 306 ? 24.035 -8.232 -3.163 1.00 53.16 306 PHE A N 1
ATOM 2389 C CA . PHE A 1 306 ? 24.494 -8.747 -4.457 1.00 53.16 306 PHE A CA 1
ATOM 2390 C C . PHE A 1 306 ? 25.646 -7.922 -5.044 1.00 53.16 306 PHE A C 1
ATOM 2392 O O . PHE A 1 306 ? 25.970 -8.051 -6.222 1.00 53.16 306 PHE A O 1
ATOM 2399 N N . GLY A 1 307 ? 26.281 -7.085 -4.213 1.00 38.81 307 GLY A N 1
ATOM 2400 C CA . GLY A 1 307 ? 27.471 -6.321 -4.566 1.00 38.81 307 GLY A CA 1
ATOM 2401 C C . GLY A 1 307 ? 28.557 -7.212 -5.167 1.00 38.81 307 GLY A C 1
ATOM 2402 O O . GLY A 1 307 ? 28.991 -8.180 -4.544 1.00 38.81 307 GLY A O 1
ATOM 2403 N N . ASN A 1 308 ? 29.004 -6.814 -6.360 1.00 38.94 308 ASN A N 1
ATOM 2404 C CA . ASN A 1 308 ? 29.973 -7.475 -7.236 1.00 38.94 308 ASN A CA 1
ATOM 2405 C C . ASN A 1 308 ? 29.422 -8.685 -8.007 1.00 38.94 308 ASN A C 1
ATOM 2407 O O . ASN A 1 308 ? 29.879 -9.811 -7.814 1.00 38.94 308 ASN A O 1
ATOM 2411 N N . TYR A 1 309 ? 28.516 -8.437 -8.954 1.00 33.47 309 TYR A N 1
ATOM 2412 C CA . TYR A 1 309 ? 28.509 -9.228 -10.185 1.00 33.47 309 TYR A CA 1
ATOM 2413 C C . TYR A 1 309 ? 29.251 -8.428 -11.272 1.00 33.47 309 TYR A C 1
ATOM 2415 O O . TYR A 1 309 ? 28.944 -7.245 -11.429 1.00 33.47 309 TYR A O 1
ATOM 2423 N N . PRO A 1 310 ? 30.291 -9.012 -11.900 1.00 38.72 310 PRO A N 1
ATOM 2424 C CA . PRO A 1 310 ? 31.152 -8.340 -12.875 1.00 38.72 310 PRO A CA 1
ATOM 2425 C C . PRO A 1 310 ? 30.425 -7.952 -14.164 1.00 38.72 310 PRO A C 1
ATOM 2427 O O . PRO A 1 310 ? 29.446 -8.644 -14.524 1.00 38.72 310 PRO A O 1
#